Protein AF-A0A9D2SFQ9-F1 (afdb_monomer)

pLDDT: mean 89.65, std 10.25, range [41.84, 98.69]

Foldseek 3Di:
DPPVQQFKDKDFCPPQPVDDCPDVVSVVSVVVVVQCADPQHDWDDRPPDTFGWHWDAAEPVCVVRRMTMIGGPVCRVVVVCLLCLVFDDDDDDVVLVRHLSNLVVFDFDFFPPLPCLPPQAEFEAAFDKDKDKDWDWDWDFPDDPPVDTDTDIDTDIDIDIDGPQQQEKEFEPVSQVSVCVRVPADFQKFFKDFSQFTHMYGYDNVVCVCVVVVHQWDAGPVRDTGGSVNYGIYHYPNRRRCPVSCVVRVHDPNSSSVSCVVSVTGMGTNDTDDNDDDPDDDDDCVVVVVDPDDPVQAPNPPDDLADPDALVPDPDHHDCNVVNRVVVVCVVVVVDDDDPDRPPD

Sequence (345 aa):
MKDLSAVLCYVDFSGIFDRNPASPRVARLQALAEVLFRPEGVTLDLGDGPRQYVAFERSNSMSRMGRLSFLRADLWETVRRRIMLDLELGQCQLSKLYAYNGLMLSTGARVEGIEIDRPHRVIVVDNHALQRSARVITVEDVGGTDSVRRYQRVERVEDFSVTEFDGEGLVSKEYAARLNKTLGGRHTSFQIRLPFVKGMLHQVDFHDFFRSAGTTHLTDLWGVKHPVAKVDVILTKSMFKGHGWLAENGKSWEDYWAAFRKYRHALYVTNVSKERPQGFTQLNYQFLTTLSMTGEEFRPRDLPDGWEHSPKEDARQWLTKATETEYYKLRADGDIAPQKKQLVF

Structure (mmCIF, N/CA/C/O backbone):
data_AF-A0A9D2SFQ9-F1
#
_entry.id   AF-A0A9D2SFQ9-F1
#
loop_
_atom_site.group_PDB
_atom_site.id
_atom_site.type_symbol
_atom_site.label_atom_id
_atom_site.label_alt_id
_atom_site.label_comp_id
_atom_site.label_asym_id
_atom_site.label_entity_id
_atom_site.label_seq_id
_atom_site.pdbx_PDB_ins_code
_atom_site.Cartn_x
_atom_site.Cartn_y
_atom_site.Cartn_z
_atom_site.occupancy
_atom_site.B_iso_or_equiv
_atom_site.auth_seq_id
_atom_site.auth_comp_id
_atom_site.auth_asym_id
_atom_site.auth_atom_id
_atom_site.pdbx_PDB_model_num
ATOM 1 N N . MET A 1 1 ? -20.703 -0.122 -25.070 1.00 47.12 1 MET A N 1
ATOM 2 C CA . MET A 1 1 ? -19.546 0.016 -24.158 1.00 47.12 1 MET A CA 1
ATOM 3 C C . MET A 1 1 ? -18.340 0.200 -25.072 1.00 47.12 1 MET A C 1
ATOM 5 O O . MET A 1 1 ? -18.135 -0.684 -25.889 1.00 47.12 1 MET A O 1
ATOM 9 N N . LYS A 1 2 ? -17.670 1.366 -25.090 1.00 56.47 2 LYS A N 1
ATOM 10 C CA . LYS A 1 2 ? -16.449 1.532 -25.911 1.00 56.47 2 LYS A CA 1
ATOM 11 C C . LYS A 1 2 ? -15.441 0.474 -25.461 1.00 56.47 2 LYS A C 1
ATOM 1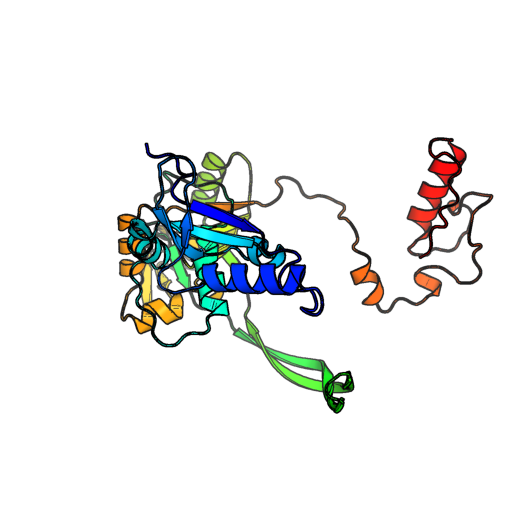3 O O . LYS A 1 2 ? -15.337 0.256 -24.253 1.00 56.47 2 LYS A O 1
ATOM 18 N N . ASP A 1 3 ? -14.761 -0.178 -26.398 1.00 75.56 3 ASP A N 1
ATOM 19 C CA . ASP A 1 3 ? -13.718 -1.136 -26.044 1.00 75.56 3 ASP A CA 1
ATOM 20 C C . ASP A 1 3 ? -12.639 -0.407 -25.227 1.00 75.56 3 ASP A C 1
ATOM 22 O O . ASP A 1 3 ? -12.152 0.656 -25.620 1.00 75.56 3 ASP A O 1
ATOM 26 N N . LEU A 1 4 ? -12.324 -0.941 -24.044 1.00 79.88 4 LEU A N 1
ATOM 27 C CA . LEU A 1 4 ? -11.319 -0.375 -23.145 1.00 79.88 4 LEU A CA 1
ATOM 28 C C . LEU A 1 4 ? -9.942 -0.339 -23.833 1.00 79.88 4 LEU A C 1
ATOM 30 O O . LEU A 1 4 ? -9.129 0.538 -23.538 1.00 79.88 4 LEU A O 1
ATOM 34 N N . SER A 1 5 ? -9.717 -1.257 -24.781 1.00 81.25 5 SER A N 1
ATOM 35 C CA . SER A 1 5 ? -8.507 -1.333 -25.604 1.00 81.25 5 SER A CA 1
ATOM 36 C C . SER A 1 5 ? -8.279 -0.074 -26.459 1.00 81.25 5 SER A C 1
ATOM 38 O O . SER A 1 5 ? -7.137 0.322 -26.673 1.00 81.25 5 SER A O 1
ATOM 40 N N . ALA A 1 6 ? -9.352 0.621 -26.858 1.00 86.69 6 ALA A N 1
ATOM 41 C CA . ALA A 1 6 ? -9.310 1.874 -27.621 1.00 86.69 6 ALA A CA 1
ATOM 42 C C . ALA A 1 6 ? -9.222 3.131 -26.726 1.00 86.69 6 ALA A C 1
ATOM 44 O O . ALA A 1 6 ? -9.392 4.265 -27.185 1.00 86.69 6 ALA A O 1
ATOM 45 N N . VAL A 1 7 ? -9.040 2.945 -25.415 1.00 90.56 7 VAL A N 1
ATOM 46 C CA . VAL A 1 7 ? -8.936 4.021 -24.418 1.00 90.56 7 VAL A CA 1
ATOM 47 C C . VAL A 1 7 ? -7.587 3.995 -23.714 1.00 90.56 7 VAL A C 1
ATOM 49 O O . VAL A 1 7 ? -6.993 5.053 -23.507 1.00 90.56 7 VAL A O 1
ATOM 52 N N . LEU A 1 8 ? -7.125 2.805 -23.332 1.00 90.94 8 LEU A N 1
ATOM 53 C CA . LEU A 1 8 ? -5.911 2.592 -22.558 1.00 90.94 8 LEU A CA 1
ATOM 54 C C . LEU A 1 8 ? -5.035 1.565 -23.269 1.00 90.94 8 LEU A C 1
ATOM 56 O O . LEU A 1 8 ? -5.451 0.423 -23.456 1.00 90.94 8 LEU A O 1
ATOM 60 N N . CYS A 1 9 ? -3.802 1.942 -23.593 1.00 91.00 9 CYS A N 1
ATOM 61 C CA . CYS A 1 9 ? -2.813 1.019 -24.136 1.00 91.00 9 CYS A CA 1
ATOM 62 C C . CYS A 1 9 ? -1.551 0.981 -23.275 1.00 91.00 9 CYS A C 1
ATOM 64 O O . CYS A 1 9 ? -1.219 1.934 -22.569 1.00 91.00 9 CYS A O 1
ATOM 66 N N . TYR A 1 10 ? -0.834 -0.137 -23.340 1.00 91.81 10 TYR A N 1
ATOM 67 C CA . TYR A 1 10 ? 0.433 -0.331 -22.647 1.00 91.81 10 TYR A CA 1
ATOM 68 C C . TYR A 1 10 ? 1.554 -0.421 -23.672 1.00 91.81 10 TYR A C 1
ATOM 70 O O . TYR A 1 10 ? 1.495 -1.247 -24.579 1.00 91.81 10 TYR A O 1
ATOM 78 N N . VAL A 1 11 ? 2.574 0.415 -23.509 1.00 91.44 11 VAL A N 1
ATOM 79 C CA . VAL A 1 11 ? 3.743 0.447 -24.389 1.00 91.44 11 VAL A CA 1
ATOM 80 C C . VAL A 1 11 ? 4.940 -0.121 -23.635 1.00 91.44 11 VAL A C 1
ATOM 82 O O . VAL A 1 11 ? 5.162 0.196 -22.462 1.00 91.44 11 VAL A O 1
ATOM 85 N N . ASP A 1 12 ? 5.681 -0.999 -24.305 1.00 91.81 12 ASP A N 1
ATOM 86 C CA . ASP A 1 12 ? 6.874 -1.659 -23.785 1.00 91.81 12 ASP A CA 1
ATOM 87 C C . ASP A 1 12 ? 8.128 -0.933 -24.284 1.00 91.81 12 ASP A C 1
ATOM 89 O O . ASP A 1 12 ? 8.385 -0.877 -25.486 1.00 91.81 12 ASP A O 1
ATOM 93 N N . PHE A 1 13 ? 8.882 -0.350 -23.354 1.00 89.75 13 PHE A N 1
ATOM 94 C CA . PHE A 1 13 ? 10.143 0.346 -23.609 1.00 89.75 13 PHE A CA 1
ATOM 95 C C . PHE A 1 13 ? 11.362 -0.475 -23.171 1.00 89.75 13 PHE A C 1
ATOM 97 O O . PHE A 1 13 ? 12.474 0.061 -23.103 1.00 89.75 13 PHE A O 1
ATOM 104 N N . SER A 1 14 ? 11.189 -1.761 -22.847 1.00 86.12 14 SER A N 1
ATOM 105 C CA . SER A 1 14 ? 12.321 -2.640 -22.552 1.00 86.12 14 SER A CA 1
ATOM 106 C C . SER A 1 14 ? 13.300 -2.658 -23.731 1.00 86.12 14 SER A C 1
ATOM 108 O O . SER A 1 14 ? 12.908 -2.734 -24.897 1.00 86.12 14 SER A O 1
ATOM 110 N N . GLY A 1 15 ? 14.598 -2.527 -23.452 1.00 82.38 15 GLY A N 1
ATOM 111 C CA . GLY A 1 15 ? 15.607 -2.501 -24.510 1.00 82.38 15 GLY A CA 1
ATOM 112 C C . GLY A 1 15 ? 15.780 -1.156 -25.239 1.00 82.38 15 GLY A C 1
ATOM 113 O O . GLY A 1 15 ? 16.585 -1.102 -26.173 1.00 82.38 15 GLY A O 1
ATOM 114 N N . ILE A 1 16 ? 15.017 -0.103 -24.896 1.00 84.06 16 ILE A N 1
ATOM 115 C CA . ILE A 1 16 ? 15.095 1.207 -25.575 1.00 84.06 16 ILE A CA 1
ATOM 116 C C . ILE A 1 16 ? 16.097 2.145 -24.890 1.00 84.06 16 ILE A C 1
ATOM 118 O O . ILE A 1 16 ? 16.965 2.713 -25.555 1.00 84.06 16 ILE A O 1
ATOM 122 N N . PHE A 1 17 ? 15.989 2.318 -23.571 1.00 78.31 17 PHE A N 1
ATOM 123 C CA . PHE A 1 17 ? 16.780 3.304 -22.814 1.00 78.31 17 PHE A CA 1
ATOM 124 C C . PHE A 1 17 ? 18.034 2.723 -22.139 1.00 78.31 17 PHE A C 1
ATOM 126 O O . PHE A 1 17 ? 18.852 3.463 -21.609 1.00 78.31 17 PHE A O 1
ATOM 133 N N . ASP A 1 18 ? 18.194 1.403 -22.160 1.00 75.31 18 ASP A N 1
ATOM 134 C CA . ASP A 1 18 ? 19.309 0.639 -21.585 1.00 75.31 18 ASP A CA 1
ATOM 135 C C . ASP A 1 18 ? 20.458 0.394 -22.585 1.00 75.31 18 ASP A C 1
ATOM 137 O O . ASP A 1 18 ? 21.467 -0.221 -22.239 1.00 75.31 18 ASP A O 1
ATOM 141 N N . ARG A 1 19 ? 20.329 0.870 -23.832 1.00 77.06 19 ARG A N 1
ATOM 142 C CA . ARG A 1 19 ? 21.307 0.658 -24.909 1.00 77.06 19 ARG A CA 1
ATOM 143 C C . ARG A 1 19 ? 22.004 1.948 -25.314 1.00 77.06 19 ARG A C 1
ATOM 145 O O . ARG A 1 19 ? 21.387 3.006 -25.417 1.00 77.06 19 ARG A O 1
ATOM 152 N N . ASN A 1 20 ? 23.297 1.831 -25.616 1.00 74.19 20 ASN A N 1
ATOM 153 C CA . ASN A 1 20 ? 24.096 2.944 -26.116 1.00 74.19 20 ASN A CA 1
ATOM 154 C C . ASN A 1 20 ? 23.558 3.416 -27.493 1.00 74.19 20 ASN A C 1
ATOM 156 O O . ASN A 1 20 ? 23.412 2.581 -28.397 1.00 74.19 20 ASN A O 1
ATOM 160 N N . PRO A 1 21 ? 23.297 4.726 -27.684 1.00 72.25 21 PRO A N 1
ATOM 161 C CA . PRO A 1 21 ? 22.813 5.293 -28.947 1.00 72.25 21 PRO A CA 1
ATOM 162 C C . PRO A 1 21 ? 23.805 5.212 -30.118 1.00 72.25 21 PRO A C 1
ATOM 164 O O . PRO A 1 21 ? 23.466 5.635 -31.219 1.00 72.25 21 PRO A O 1
ATOM 167 N N . ALA A 1 22 ? 25.002 4.645 -29.936 1.00 77.56 22 ALA A N 1
ATOM 168 C CA . ALA A 1 22 ? 25.986 4.451 -31.005 1.00 77.56 22 ALA A CA 1
ATOM 169 C C . ALA A 1 22 ? 25.434 3.696 -32.234 1.00 77.56 22 ALA A C 1
ATOM 171 O O . ALA A 1 22 ? 25.935 3.861 -33.344 1.00 77.56 22 ALA A O 1
ATOM 172 N N . SER A 1 23 ? 24.388 2.878 -32.063 1.00 83.25 23 SER A N 1
ATOM 173 C CA . SER A 1 23 ? 23.660 2.281 -33.184 1.00 83.25 23 SER A CA 1
ATOM 174 C C . SER A 1 23 ? 22.598 3.250 -33.733 1.00 83.25 23 SER A C 1
ATOM 176 O O . SER A 1 23 ? 21.685 3.615 -32.987 1.00 83.25 23 SER A O 1
ATOM 178 N N . PRO A 1 24 ? 22.588 3.565 -35.046 1.00 85.94 24 PRO A N 1
ATOM 179 C CA . PRO A 1 24 ? 21.565 4.423 -35.662 1.00 85.94 24 PRO A CA 1
ATOM 180 C C . PRO A 1 24 ? 20.127 3.940 -35.429 1.00 85.94 24 PRO A C 1
ATOM 182 O O . PRO A 1 24 ? 19.195 4.736 -35.310 1.00 85.94 24 PRO A O 1
ATOM 185 N N . ARG A 1 25 ? 19.935 2.618 -35.320 1.00 86.00 25 ARG A N 1
ATOM 186 C CA . ARG A 1 25 ? 18.639 2.015 -34.988 1.00 86.00 25 ARG A CA 1
ATOM 187 C C . ARG A 1 25 ? 18.205 2.360 -33.563 1.00 86.00 25 ARG A C 1
ATOM 189 O O . ARG A 1 25 ? 17.036 2.670 -33.358 1.00 86.00 25 ARG A O 1
ATOM 196 N N . VAL A 1 26 ? 19.121 2.289 -32.597 1.00 84.69 26 VAL A N 1
ATOM 197 C CA . VAL A 1 26 ? 18.843 2.604 -31.185 1.00 84.69 26 VAL A CA 1
ATOM 198 C C . VAL A 1 26 ? 18.550 4.094 -31.030 1.00 84.69 26 VAL A C 1
ATOM 200 O O . VAL A 1 26 ? 17.526 4.436 -30.448 1.00 84.69 26 VAL A O 1
ATOM 203 N N . ALA A 1 27 ? 19.358 4.964 -31.644 1.00 85.81 27 ALA A N 1
ATOM 204 C CA . ALA A 1 27 ? 19.121 6.409 -31.642 1.00 85.81 27 ALA A CA 1
ATOM 205 C C . ALA A 1 27 ? 17.738 6.774 -32.215 1.00 85.81 27 ALA A C 1
ATOM 207 O O . ALA A 1 27 ? 16.999 7.557 -31.622 1.00 85.81 27 ALA A O 1
ATOM 208 N N . ARG A 1 28 ? 17.331 6.146 -33.331 1.00 87.62 28 ARG A N 1
ATOM 209 C CA . ARG A 1 28 ? 15.991 6.347 -33.907 1.00 87.62 28 ARG A CA 1
ATOM 210 C C . ARG A 1 28 ? 14.872 5.903 -32.960 1.00 87.62 28 ARG A C 1
ATOM 212 O O . ARG A 1 28 ? 13.857 6.586 -32.870 1.00 87.62 28 ARG A O 1
ATOM 219 N N . LEU A 1 29 ? 15.027 4.763 -32.285 1.00 86.00 29 LEU A N 1
ATOM 220 C CA . LEU A 1 29 ? 14.029 4.268 -31.330 1.00 86.00 29 LEU A CA 1
ATOM 221 C C . LEU A 1 29 ? 13.913 5.176 -30.101 1.00 86.00 29 LEU A C 1
ATOM 223 O O . LEU A 1 29 ? 12.800 5.423 -29.650 1.00 86.00 29 LEU A O 1
ATOM 227 N N . GLN A 1 30 ? 15.029 5.708 -29.603 1.00 87.94 30 GLN A N 1
ATOM 228 C CA . GLN A 1 30 ? 15.035 6.668 -28.497 1.00 87.94 30 GLN A CA 1
ATOM 229 C C . GLN A 1 30 ? 14.355 7.983 -28.891 1.00 87.94 30 GLN A C 1
ATOM 231 O O . GLN A 1 30 ? 13.465 8.430 -28.177 1.00 87.94 30 GLN A O 1
ATOM 236 N N . ALA A 1 31 ? 14.661 8.529 -30.071 1.00 87.69 31 ALA A N 1
ATOM 237 C CA . ALA A 1 31 ? 13.989 9.727 -30.581 1.00 87.69 31 ALA A CA 1
ATOM 238 C C . ALA A 1 31 ? 12.471 9.520 -30.755 1.00 87.69 31 ALA A C 1
ATOM 240 O O . ALA A 1 31 ? 11.676 10.393 -30.416 1.00 87.69 31 ALA A O 1
ATOM 241 N N . LEU A 1 32 ? 12.043 8.350 -31.248 1.00 86.31 32 LEU A N 1
ATOM 242 C CA . LEU A 1 32 ? 10.618 8.002 -31.316 1.00 86.31 32 LEU A CA 1
ATOM 243 C C . LEU A 1 32 ? 9.992 7.884 -29.924 1.00 86.31 32 LEU A C 1
ATOM 245 O O . LEU A 1 32 ? 8.870 8.339 -29.724 1.00 86.31 32 LEU A O 1
ATOM 249 N N . ALA A 1 33 ? 10.708 7.297 -28.964 1.00 87.12 33 ALA A N 1
ATOM 250 C CA . ALA A 1 33 ? 10.233 7.187 -27.594 1.00 87.12 33 ALA A CA 1
ATOM 251 C C . ALA A 1 33 ? 10.067 8.568 -26.946 1.00 87.12 33 ALA A C 1
ATOM 253 O O . ALA A 1 33 ? 9.040 8.805 -26.326 1.00 87.12 33 ALA A O 1
ATOM 254 N N . GLU A 1 34 ? 11.002 9.499 -27.148 1.00 86.00 34 GLU A N 1
ATOM 255 C CA . GLU A 1 34 ? 10.900 10.884 -26.663 1.00 86.00 34 GLU A CA 1
ATOM 256 C C . GLU A 1 34 ? 9.655 11.607 -27.192 1.00 86.00 34 GLU A C 1
ATOM 258 O O . GLU A 1 34 ? 9.000 12.334 -26.445 1.00 86.00 34 GLU A O 1
ATOM 263 N N . VAL A 1 35 ? 9.273 11.371 -28.453 1.00 86.69 35 VAL A N 1
ATOM 264 C CA . VAL A 1 35 ? 8.037 11.929 -29.031 1.00 86.69 35 VAL A CA 1
ATOM 265 C C . VAL A 1 35 ? 6.799 11.478 -28.252 1.00 86.69 35 VAL A C 1
ATOM 267 O O . VAL A 1 35 ? 5.876 12.272 -28.083 1.00 86.69 35 VAL A O 1
ATOM 270 N N . LEU A 1 36 ? 6.787 10.251 -27.721 1.00 88.25 36 LEU A N 1
ATOM 271 C CA . LEU A 1 36 ? 5.663 9.732 -26.933 1.00 88.25 36 LEU A CA 1
ATOM 272 C C . LEU A 1 36 ? 5.480 10.470 -25.594 1.00 88.25 36 LEU A C 1
ATOM 274 O O . LEU A 1 36 ? 4.399 10.415 -25.018 1.00 88.25 36 LEU A O 1
ATOM 278 N N . PHE A 1 37 ? 6.500 11.169 -25.093 1.00 88.62 37 PHE A N 1
ATOM 279 C CA . PHE A 1 37 ? 6.451 11.877 -23.807 1.00 88.62 37 PHE A CA 1
ATOM 280 C C . PHE A 1 37 ? 6.153 13.375 -23.929 1.00 88.62 37 PHE A C 1
ATOM 282 O O . PHE A 1 37 ? 6.211 14.095 -22.931 1.00 88.62 37 PHE A O 1
ATOM 289 N N . ARG A 1 38 ? 5.833 13.861 -25.131 1.00 88.44 38 ARG A N 1
ATOM 290 C CA . ARG A 1 38 ? 5.476 15.266 -25.337 1.00 88.44 38 ARG A CA 1
ATOM 291 C C . ARG A 1 38 ? 4.143 15.614 -24.656 1.00 88.44 38 ARG A C 1
ATOM 293 O O . ARG A 1 38 ? 3.259 14.756 -24.606 1.00 88.44 38 ARG A O 1
ATOM 300 N N . PRO A 1 39 ? 3.963 16.856 -24.164 1.00 85.19 39 PRO A N 1
ATOM 301 C CA . PRO A 1 39 ? 2.727 17.277 -23.496 1.00 85.19 39 PRO A CA 1
ATOM 302 C C . PRO A 1 39 ? 1.470 17.115 -24.357 1.00 85.19 39 PRO A C 1
ATOM 304 O O . PRO A 1 39 ? 0.401 16.806 -23.837 1.00 85.19 39 PRO A O 1
ATOM 307 N N . GLU A 1 40 ? 1.598 17.291 -25.672 1.00 86.88 40 GLU A N 1
ATOM 308 C CA . GLU A 1 40 ? 0.497 17.162 -26.632 1.00 86.88 40 GLU A CA 1
ATOM 309 C C . GLU A 1 40 ? 0.089 15.696 -26.868 1.00 86.88 40 GLU A C 1
ATOM 311 O O . GLU A 1 40 ? -0.968 15.426 -27.442 1.00 86.88 40 GLU A O 1
ATOM 316 N N . GLY A 1 41 ? 0.913 14.749 -26.409 1.00 89.81 41 GLY A N 1
ATOM 317 C CA . GLY A 1 41 ? 0.741 13.323 -26.633 1.00 89.81 41 GLY A CA 1
ATOM 318 C C . GLY A 1 41 ? 1.134 12.873 -28.041 1.00 89.81 41 GLY A C 1
ATOM 319 O O . GLY A 1 41 ? 1.880 13.533 -28.764 1.00 89.81 41 GLY A O 1
ATOM 320 N N . VAL A 1 42 ? 0.634 11.700 -28.417 1.00 92.12 42 VAL A N 1
ATOM 321 C CA . VAL A 1 42 ? 0.864 11.053 -29.708 1.00 92.12 42 VAL A CA 1
ATOM 322 C C . VAL A 1 42 ? -0.451 10.608 -30.333 1.00 92.12 42 VAL A C 1
ATOM 324 O O . VAL A 1 42 ? -1.337 10.074 -29.664 1.00 92.12 42 VAL A O 1
ATOM 327 N N . THR A 1 43 ? -0.564 10.791 -31.647 1.00 93.38 43 THR A N 1
ATOM 328 C CA . THR A 1 43 ? -1.700 10.279 -32.410 1.00 93.38 43 THR A CA 1
ATOM 329 C C . THR A 1 43 ? -1.489 8.806 -32.725 1.00 93.38 43 THR A C 1
ATOM 331 O O . THR A 1 43 ? -0.542 8.454 -33.425 1.00 93.38 43 THR A O 1
ATOM 334 N N . LEU A 1 44 ? -2.380 7.952 -32.226 1.00 90.44 44 LEU A N 1
ATOM 335 C CA . LEU A 1 44 ? -2.396 6.517 -32.500 1.00 90.44 44 LEU A CA 1
ATOM 336 C C . LEU A 1 44 ? -3.773 6.118 -33.030 1.00 90.44 44 LEU A C 1
ATOM 338 O O . LEU A 1 44 ? -4.792 6.653 -32.590 1.00 90.44 44 LEU A O 1
ATOM 342 N N . ASP A 1 45 ? -3.803 5.151 -33.940 1.00 90.50 45 ASP A N 1
ATOM 343 C CA . ASP A 1 45 ? -5.027 4.469 -34.354 1.00 90.50 45 ASP A CA 1
ATOM 344 C C . ASP A 1 45 ? -4.984 3.035 -33.819 1.00 90.50 45 ASP A C 1
ATOM 346 O O . ASP A 1 45 ? -4.130 2.240 -34.214 1.00 90.50 45 ASP A O 1
ATOM 350 N N . LEU A 1 46 ? -5.868 2.737 -32.864 1.00 86.94 46 LEU A N 1
ATOM 351 C CA . LEU A 1 46 ? -5.989 1.422 -32.225 1.00 86.94 46 LEU A CA 1
ATOM 352 C C . LEU A 1 46 ? -7.236 0.657 -32.710 1.00 86.94 46 LEU A C 1
ATOM 354 O O . LEU A 1 46 ? -7.700 -0.248 -32.024 1.00 86.94 46 LEU A O 1
ATOM 358 N N . GLY A 1 47 ? -7.793 1.026 -33.871 1.00 81.62 47 GLY A N 1
ATOM 359 C CA . GLY A 1 47 ? -8.953 0.363 -34.480 1.00 81.62 47 GLY A CA 1
ATOM 360 C C . GLY A 1 47 ? -10.278 1.130 -34.380 1.00 81.62 47 GLY A C 1
ATOM 361 O O . GLY A 1 47 ? -11.295 0.627 -34.847 1.00 81.62 47 GLY A O 1
ATOM 362 N N . ASP A 1 48 ? -10.275 2.343 -33.813 1.00 83.31 48 ASP A N 1
ATOM 363 C CA . ASP A 1 48 ? -11.427 3.274 -33.759 1.00 83.31 48 ASP A CA 1
ATOM 364 C C . ASP A 1 48 ? -11.050 4.661 -34.324 1.00 83.31 48 ASP A C 1
ATOM 366 O O . ASP A 1 48 ? -11.490 5.716 -33.847 1.00 83.31 48 ASP A O 1
ATOM 370 N N . GLY A 1 49 ? -10.163 4.656 -35.322 1.00 89.06 49 GLY A N 1
ATOM 371 C CA . GLY A 1 49 ? -9.622 5.849 -35.953 1.00 89.06 49 GLY A CA 1
ATOM 372 C C . GLY A 1 49 ? -8.510 6.526 -35.139 1.00 89.06 49 GLY A C 1
ATOM 373 O O . GLY A 1 49 ? -8.239 6.170 -33.985 1.00 89.06 49 GLY A O 1
ATOM 374 N N . PRO A 1 50 ? -7.859 7.544 -35.725 1.00 93.62 50 PRO A N 1
ATOM 375 C CA . PRO A 1 50 ? -6.772 8.266 -35.080 1.00 93.62 50 PRO A CA 1
ATOM 376 C C . PRO A 1 50 ? -7.272 9.066 -33.871 1.00 93.62 50 PRO A C 1
ATOM 378 O O . PRO A 1 50 ? -8.193 9.883 -33.966 1.00 93.62 50 PRO A O 1
ATOM 381 N N . ARG A 1 51 ? -6.635 8.860 -32.716 1.00 93.94 51 ARG A N 1
ATOM 382 C CA . ARG A 1 51 ? -6.908 9.566 -31.455 1.00 93.94 51 ARG A CA 1
ATOM 383 C C . ARG A 1 51 ? -5.606 10.025 -30.808 1.00 93.94 51 ARG A C 1
ATOM 385 O O . ARG A 1 51 ? -4.564 9.416 -31.020 1.00 93.94 51 ARG A O 1
ATOM 392 N N . GLN A 1 52 ? -5.677 11.071 -29.984 1.00 94.69 52 GLN A N 1
ATOM 393 C CA . GLN A 1 52 ? -4.543 11.510 -29.166 1.00 94.69 52 GLN A CA 1
ATOM 394 C C . GLN A 1 52 ? -4.444 10.692 -27.879 1.00 94.69 52 GLN A C 1
ATOM 396 O O . GLN A 1 52 ? -5.441 10.532 -27.168 1.00 94.69 52 GLN A O 1
ATOM 401 N N . TYR A 1 53 ? -3.239 10.229 -27.563 1.00 94.69 53 TYR A N 1
ATOM 402 C CA . TYR A 1 53 ? -2.902 9.499 -26.345 1.00 94.69 53 TYR A CA 1
ATOM 403 C C . TYR A 1 53 ? -1.750 10.182 -25.623 1.00 94.69 53 TYR A C 1
ATOM 405 O O . TYR A 1 53 ? -0.779 10.596 -26.246 1.00 94.69 53 TYR A O 1
ATOM 413 N N . VAL A 1 54 ? -1.837 10.262 -24.301 1.00 94.75 54 VAL A N 1
ATOM 414 C CA . VAL A 1 54 ? -0.826 10.904 -23.455 1.00 94.75 54 VAL A CA 1
ATOM 415 C C . VAL A 1 54 ? -0.278 9.875 -22.477 1.00 94.75 54 VAL A C 1
ATOM 417 O O . VAL A 1 54 ? -1.015 8.996 -22.016 1.00 94.75 54 VAL A O 1
ATOM 420 N N . ALA A 1 55 ? 1.013 9.986 -22.160 1.00 93.44 55 ALA A N 1
ATOM 421 C CA . ALA A 1 55 ? 1.638 9.204 -21.103 1.00 93.44 55 ALA A CA 1
ATOM 422 C C . ALA A 1 55 ? 0.823 9.317 -19.801 1.00 93.44 55 ALA A C 1
ATOM 424 O O . ALA A 1 55 ? 0.406 10.403 -19.385 1.00 93.44 55 ALA A O 1
ATOM 425 N N . PHE A 1 56 ? 0.568 8.175 -19.173 1.00 92.81 56 PHE A N 1
ATOM 426 C CA . PHE A 1 56 ? -0.277 8.072 -17.991 1.00 92.81 56 PHE A CA 1
ATOM 427 C C . PHE A 1 56 ? 0.418 7.260 -16.888 1.00 92.81 56 PHE A C 1
ATOM 429 O O . PHE A 1 56 ? 1.639 7.121 -16.859 1.00 92.81 56 PHE A O 1
ATOM 436 N N . GLU A 1 57 ? -0.355 6.758 -15.930 1.00 92.12 57 GLU A N 1
ATOM 437 C CA . GLU A 1 57 ? 0.141 6.094 -14.729 1.00 92.12 57 GLU A CA 1
ATOM 438 C C . GLU A 1 57 ? 0.820 4.743 -15.001 1.00 92.12 57 GLU A C 1
ATOM 440 O O . GLU A 1 57 ? 0.686 4.119 -16.059 1.00 92.12 57 GLU A O 1
ATOM 445 N N . ARG A 1 58 ? 1.554 4.241 -14.008 1.00 90.00 58 ARG A N 1
ATOM 446 C CA . ARG A 1 58 ? 2.197 2.921 -14.062 1.00 90.00 58 ARG A CA 1
ATOM 447 C C . ARG A 1 58 ? 2.197 2.250 -12.704 1.00 90.00 58 ARG A C 1
ATOM 449 O O . ARG A 1 58 ? 2.314 2.903 -11.672 1.00 90.00 58 ARG A O 1
ATOM 456 N N . SER A 1 59 ? 2.108 0.925 -12.699 1.00 88.56 59 SER A N 1
ATOM 457 C CA . SER A 1 59 ? 2.352 0.151 -11.483 1.00 88.56 59 SER A CA 1
ATOM 458 C C . SER A 1 59 ? 3.855 -0.039 -11.261 1.00 88.56 59 SER A C 1
ATOM 460 O O . SER A 1 59 ? 4.654 0.023 -12.198 1.00 88.56 59 SER A O 1
ATOM 462 N N . ASN A 1 60 ? 4.257 -0.374 -10.032 1.00 84.25 60 ASN A N 1
ATOM 463 C CA . ASN A 1 60 ? 5.654 -0.728 -9.749 1.00 84.25 60 ASN A CA 1
ATOM 464 C C . ASN A 1 60 ? 6.155 -1.903 -10.607 1.00 84.25 60 ASN A C 1
ATOM 466 O O . ASN A 1 60 ? 7.331 -1.943 -10.960 1.00 84.25 60 ASN A O 1
ATOM 470 N N . SER A 1 61 ? 5.283 -2.860 -10.947 1.00 86.62 61 SER A N 1
ATOM 471 C CA . SER A 1 61 ? 5.665 -3.974 -11.822 1.00 86.62 61 SER A CA 1
ATOM 472 C C . SER A 1 61 ? 5.921 -3.503 -13.246 1.00 86.62 61 SER A C 1
ATOM 474 O O . SER A 1 61 ? 6.876 -3.954 -13.867 1.00 86.62 61 SER A O 1
ATOM 476 N N . MET A 1 62 ? 5.099 -2.580 -13.751 1.00 89.50 62 MET A N 1
ATOM 477 C CA . MET A 1 62 ? 5.299 -2.008 -15.079 1.00 89.50 62 MET A CA 1
ATOM 478 C C . MET A 1 62 ? 6.628 -1.259 -15.152 1.00 89.50 62 MET A C 1
ATOM 480 O O . MET A 1 62 ? 7.403 -1.517 -16.066 1.00 89.50 62 MET A O 1
ATOM 484 N N . SER A 1 63 ? 6.947 -0.444 -14.141 1.00 87.12 63 SER A N 1
ATOM 485 C CA . SER A 1 63 ? 8.232 0.264 -14.063 1.00 87.12 63 SER A CA 1
ATOM 486 C C . SER A 1 63 ? 9.432 -0.685 -14.145 1.00 87.12 63 SER A C 1
ATOM 488 O O . SER A 1 63 ? 10.364 -0.417 -14.895 1.00 87.12 63 SER A O 1
ATOM 490 N N . ARG A 1 64 ? 9.403 -1.822 -13.429 1.00 85.81 64 ARG A N 1
ATOM 491 C CA . ARG A 1 64 ? 10.483 -2.830 -13.477 1.00 85.81 64 ARG A CA 1
ATOM 492 C C . ARG A 1 64 ? 10.630 -3.508 -14.838 1.00 85.81 64 ARG A C 1
ATOM 494 O O . ARG A 1 64 ? 11.718 -3.958 -15.167 1.00 85.81 64 ARG A O 1
ATOM 501 N N . MET A 1 65 ? 9.545 -3.600 -15.601 1.00 88.38 65 MET A N 1
ATOM 502 C CA . MET A 1 65 ? 9.536 -4.192 -16.942 1.00 88.38 65 MET A CA 1
ATOM 503 C C . MET A 1 65 ? 9.741 -3.149 -18.050 1.00 88.38 65 MET A C 1
ATOM 505 O O . MET A 1 65 ? 9.602 -3.487 -19.217 1.00 88.38 65 MET A O 1
ATOM 509 N N . GLY A 1 66 ? 10.008 -1.881 -17.714 1.00 88.81 66 GLY A N 1
ATOM 510 C CA . GLY A 1 66 ? 10.109 -0.811 -18.709 1.00 88.81 66 GLY A CA 1
ATOM 511 C C . GLY A 1 66 ? 8.787 -0.517 -19.427 1.00 88.81 66 GLY A C 1
ATOM 512 O O . GLY A 1 66 ? 8.797 -0.072 -20.566 1.00 88.81 66 GLY A O 1
ATOM 513 N N . ARG A 1 67 ? 7.636 -0.775 -18.797 1.00 91.75 67 ARG A N 1
ATOM 514 C CA . ARG A 1 67 ? 6.304 -0.558 -19.382 1.00 91.75 67 ARG A CA 1
ATOM 515 C C . ARG A 1 67 ? 5.633 0.696 -18.832 1.00 91.75 67 ARG A C 1
ATOM 517 O O . ARG A 1 67 ? 5.769 1.018 -17.650 1.00 91.75 67 ARG A O 1
ATOM 524 N N . LEU A 1 68 ? 4.840 1.357 -19.670 1.00 91.94 68 LEU A N 1
ATOM 525 C CA . LEU A 1 68 ? 4.056 2.542 -19.313 1.00 91.94 68 LEU A CA 1
ATOM 526 C C . LEU A 1 68 ? 2.662 2.476 -19.938 1.00 91.94 68 LEU A C 1
ATOM 528 O O . LEU A 1 68 ? 2.503 1.921 -21.025 1.00 91.94 68 LEU A O 1
ATOM 532 N N . SER A 1 69 ? 1.657 3.024 -19.252 1.00 92.88 69 SER A N 1
ATOM 533 C CA . SER A 1 69 ? 0.323 3.161 -19.833 1.00 92.88 69 SER A CA 1
ATOM 534 C C . SER A 1 69 ? 0.153 4.504 -20.535 1.00 92.88 69 SER A C 1
ATOM 536 O O . SER A 1 69 ? 0.740 5.508 -20.137 1.00 92.88 69 SER A O 1
ATOM 538 N N . PHE A 1 70 ? -0.662 4.505 -21.580 1.00 94.00 70 PHE A N 1
ATOM 539 C CA . PHE A 1 70 ? -1.063 5.678 -22.337 1.00 94.00 70 PHE A CA 1
ATOM 540 C C . PHE A 1 70 ? -2.580 5.726 -22.371 1.00 94.00 70 PHE A C 1
ATOM 542 O O . PHE A 1 70 ? -3.234 4.727 -22.674 1.00 94.00 70 PHE A O 1
ATOM 549 N N . LEU A 1 71 ? -3.128 6.888 -22.041 1.00 94.50 71 LEU A N 1
ATOM 550 C CA . LEU A 1 71 ? -4.562 7.108 -21.936 1.00 94.50 71 LEU A CA 1
ATOM 551 C C . LEU A 1 71 ? -4.995 8.119 -22.991 1.00 94.50 71 LEU A C 1
ATOM 553 O O . LEU A 1 71 ? -4.291 9.098 -23.250 1.00 94.50 71 LEU A O 1
ATOM 557 N N . ARG A 1 72 ? -6.166 7.896 -23.585 1.00 94.44 72 ARG A N 1
ATOM 558 C CA . ARG A 1 72 ? -6.754 8.843 -24.533 1.00 94.44 72 ARG A CA 1
ATOM 559 C C . ARG A 1 72 ? -6.908 10.227 -23.889 1.00 94.44 72 ARG A C 1
ATOM 561 O O . ARG A 1 72 ? -7.423 10.347 -22.775 1.00 94.44 72 ARG A O 1
ATOM 568 N N . ALA A 1 73 ? -6.442 11.261 -24.585 1.00 94.56 73 ALA A N 1
ATOM 569 C CA . ALA A 1 73 ? -6.258 12.603 -24.029 1.00 94.56 73 ALA A CA 1
ATOM 570 C C . ALA A 1 73 ? -7.560 13.223 -23.483 1.00 94.56 73 ALA A C 1
ATOM 572 O O . ALA A 1 73 ? -7.553 13.857 -22.433 1.00 94.56 73 ALA A O 1
ATOM 573 N N . ASP A 1 74 ? -8.695 12.971 -24.144 1.00 93.44 74 ASP A N 1
ATOM 574 C CA . ASP A 1 74 ? -10.035 13.431 -23.740 1.00 93.44 74 ASP A CA 1
ATOM 575 C C . ASP A 1 74 ? -10.500 12.868 -22.385 1.00 93.44 74 ASP A C 1
ATOM 577 O O . ASP A 1 74 ? -11.387 13.434 -21.748 1.00 93.44 74 ASP A O 1
ATOM 581 N N . LEU A 1 75 ? -9.915 11.758 -21.930 1.00 94.19 75 LEU A N 1
ATOM 582 C CA . LEU A 1 75 ? -10.253 11.108 -20.664 1.00 94.19 75 LEU A CA 1
ATOM 583 C C . LEU A 1 75 ? -9.230 11.378 -19.560 1.00 94.19 75 LEU A C 1
ATOM 585 O O . LEU A 1 75 ? -9.511 11.082 -18.396 1.00 94.19 75 LEU A O 1
ATOM 589 N N . TRP A 1 76 ? -8.071 11.945 -19.900 1.00 94.00 76 TRP A N 1
ATOM 590 C CA . TRP A 1 76 ? -6.925 12.057 -19.001 1.00 94.00 76 TRP A CA 1
ATOM 591 C C . TRP A 1 76 ? -7.274 12.767 -17.693 1.00 94.00 76 TRP A C 1
ATOM 593 O O . TRP A 1 76 ? -7.099 12.197 -16.616 1.00 94.00 76 TRP A O 1
ATOM 603 N N . GLU A 1 77 ? -7.872 13.956 -17.776 1.00 93.81 77 GLU A N 1
ATOM 604 C CA . GLU A 1 77 ? -8.197 14.755 -16.589 1.00 93.81 77 GLU A CA 1
ATOM 605 C C . GLU A 1 77 ? -9.287 14.095 -15.732 1.00 93.81 77 GLU A C 1
ATOM 607 O O . GLU A 1 77 ? -9.209 14.079 -14.503 1.00 93.81 77 GLU A O 1
ATOM 612 N N . THR A 1 78 ? -10.273 13.461 -16.373 1.00 95.00 78 THR A N 1
ATOM 613 C CA . THR A 1 78 ? -11.355 12.757 -15.668 1.00 95.00 78 THR A CA 1
ATOM 614 C C . THR A 1 78 ? -10.815 11.563 -14.878 1.00 95.00 78 THR A C 1
ATOM 616 O O . THR A 1 78 ? -11.168 11.368 -13.712 1.00 95.00 78 THR A O 1
ATOM 619 N N . VAL A 1 79 ? -9.939 10.759 -15.489 1.00 94.56 79 VAL A N 1
ATOM 620 C CA . VAL A 1 79 ? -9.336 9.596 -14.822 1.00 94.56 79 VAL A CA 1
ATOM 621 C C . VAL A 1 79 ? -8.330 10.045 -13.762 1.00 94.56 79 VAL A C 1
ATOM 623 O O . VAL A 1 79 ? -8.321 9.479 -12.668 1.00 94.56 79 VAL A O 1
ATOM 626 N N . ARG A 1 80 ? -7.544 11.096 -14.027 1.00 93.88 80 ARG A N 1
ATOM 627 C CA . ARG A 1 80 ? -6.629 11.682 -13.042 1.00 93.88 80 ARG A CA 1
ATOM 628 C C . ARG A 1 80 ? -7.373 12.115 -11.787 1.00 93.88 80 ARG A C 1
ATOM 630 O O . ARG A 1 80 ? -7.010 11.666 -10.706 1.00 93.88 80 ARG A O 1
ATOM 637 N N . ARG A 1 81 ? -8.434 12.921 -11.906 1.00 95.44 81 ARG A N 1
ATOM 638 C CA . ARG A 1 81 ? -9.237 13.374 -10.753 1.00 95.44 81 ARG A CA 1
ATOM 639 C C . ARG A 1 81 ? -9.790 12.217 -9.930 1.00 95.44 81 ARG A C 1
ATOM 641 O O . ARG A 1 81 ? -9.760 12.261 -8.703 1.00 95.44 81 ARG A O 1
ATOM 648 N N . ARG A 1 82 ? -10.220 11.146 -10.602 1.00 95.62 82 ARG A N 1
ATOM 649 C CA . ARG A 1 82 ? -10.686 9.915 -9.955 1.00 95.62 82 ARG A CA 1
ATOM 650 C C . ARG A 1 82 ? -9.598 9.208 -9.145 1.00 95.62 82 ARG A C 1
ATOM 652 O O . ARG A 1 82 ? -9.882 8.753 -8.037 1.00 95.62 82 ARG A O 1
ATOM 659 N N . ILE A 1 83 ? -8.394 9.061 -9.699 1.00 94.31 83 ILE A N 1
ATOM 660 C CA . ILE A 1 83 ? -7.252 8.434 -9.008 1.00 94.31 83 ILE A CA 1
ATOM 661 C C . ILE A 1 83 ? -6.791 9.317 -7.847 1.00 94.31 83 ILE A C 1
ATOM 663 O O . ILE A 1 83 ? -6.566 8.823 -6.746 1.00 94.31 83 ILE A O 1
ATOM 667 N N . MET A 1 84 ? -6.727 10.624 -8.093 1.00 94.50 84 MET A N 1
ATOM 668 C CA . MET A 1 84 ? -6.256 11.640 -7.159 1.00 94.50 84 MET A CA 1
ATOM 669 C C . MET A 1 84 ? -7.270 12.013 -6.077 1.00 94.50 84 MET A C 1
ATOM 671 O O . MET A 1 84 ? -6.926 12.785 -5.194 1.00 94.50 84 MET A O 1
ATOM 675 N N . LEU A 1 85 ? -8.501 11.491 -6.122 1.00 95.94 85 LEU A N 1
ATOM 676 C CA . LEU A 1 85 ? -9.590 11.881 -5.215 1.00 95.94 85 LEU A CA 1
ATOM 677 C C . LEU A 1 85 ? -9.828 13.401 -5.175 1.00 95.94 85 LEU A C 1
ATOM 679 O O . LEU A 1 85 ? -10.080 13.966 -4.114 1.00 95.94 85 LEU A O 1
ATOM 683 N N . ASP A 1 86 ? -9.723 14.063 -6.328 1.00 95.69 86 ASP A N 1
ATOM 684 C CA . ASP A 1 86 ? -9.781 15.529 -6.447 1.00 95.69 86 ASP A CA 1
ATOM 685 C C . ASP A 1 86 ? -8.729 16.287 -5.606 1.00 95.69 86 ASP A C 1
ATOM 687 O O . ASP A 1 86 ? -8.912 17.470 -5.326 1.00 95.69 86 ASP A O 1
ATOM 691 N N . LEU A 1 87 ? -7.635 15.635 -5.193 1.00 94.75 87 LEU A N 1
ATOM 692 C CA . LEU A 1 87 ? -6.502 16.314 -4.563 1.00 94.75 87 LEU A CA 1
ATOM 693 C C . LEU A 1 87 ? -5.700 17.096 -5.603 1.00 94.75 87 LEU A C 1
ATOM 695 O O . LEU A 1 87 ? -5.326 16.571 -6.660 1.00 94.75 87 LEU A O 1
ATOM 699 N N . GLU A 1 88 ? -5.382 18.338 -5.261 1.00 92.88 88 GLU A N 1
ATOM 700 C CA . GLU A 1 88 ? -4.462 19.182 -6.007 1.00 92.88 88 GLU A CA 1
ATOM 701 C C . GLU A 1 88 ? -3.099 19.144 -5.318 1.00 92.88 88 GLU A C 1
ATOM 703 O O . GLU A 1 88 ? -2.981 19.367 -4.115 1.00 92.88 88 GLU A O 1
ATOM 708 N N . LEU A 1 89 ? -2.058 18.793 -6.073 1.00 89.25 89 LEU A N 1
ATOM 709 C CA . LEU A 1 89 ? -0.701 18.695 -5.548 1.00 89.25 89 LEU A CA 1
ATOM 710 C C . LEU A 1 89 ? 0.144 19.828 -6.109 1.00 89.25 89 LEU A C 1
ATOM 712 O O . LEU A 1 89 ? 0.190 20.022 -7.324 1.00 89.25 89 LEU A O 1
ATOM 716 N N . GLY A 1 90 ? 0.840 20.528 -5.215 1.00 85.75 90 GLY A N 1
ATOM 717 C CA . GLY A 1 90 ? 1.923 21.435 -5.572 1.00 85.75 90 GLY A CA 1
ATOM 718 C C . GLY A 1 90 ? 3.222 20.673 -5.850 1.00 85.75 90 GLY A C 1
ATOM 719 O O . GLY A 1 90 ? 3.239 19.611 -6.478 1.00 85.75 90 GLY A O 1
ATOM 720 N N . GLN A 1 91 ? 4.342 21.201 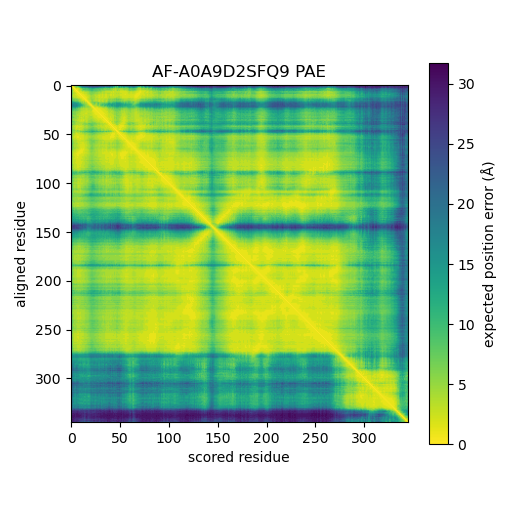-5.356 1.00 86.44 91 GLN A N 1
ATOM 721 C CA . GLN A 1 91 ? 5.629 20.518 -5.466 1.00 86.44 91 GLN A CA 1
ATOM 722 C C . GLN A 1 91 ? 5.634 19.224 -4.643 1.00 86.44 91 GLN A C 1
ATOM 724 O O . GLN A 1 91 ? 5.442 19.238 -3.431 1.00 86.44 91 GLN A O 1
ATOM 729 N N . CYS A 1 92 ? 5.895 18.095 -5.301 1.00 88.00 92 CYS A N 1
ATOM 730 C CA . CYS A 1 92 ? 6.017 16.802 -4.641 1.00 88.00 92 CYS A CA 1
ATOM 731 C C . CYS A 1 92 ? 7.097 15.935 -5.297 1.00 88.00 92 CYS A C 1
ATOM 733 O O . CYS A 1 92 ? 7.521 16.156 -6.433 1.00 88.00 92 CYS A O 1
ATOM 735 N N . GLN A 1 93 ? 7.545 14.908 -4.574 1.00 88.38 93 GLN A N 1
ATOM 736 C CA . GLN A 1 93 ? 8.473 13.928 -5.123 1.00 88.38 93 GLN A CA 1
ATOM 737 C C . GLN A 1 93 ? 7.745 13.039 -6.142 1.00 88.38 93 GLN A C 1
ATOM 739 O O . GLN A 1 93 ? 6.929 12.197 -5.764 1.00 88.38 93 GLN A O 1
ATOM 744 N N . LEU A 1 94 ? 8.084 13.182 -7.427 1.00 87.50 94 LEU A N 1
ATOM 745 C CA . LEU A 1 94 ? 7.431 12.458 -8.528 1.00 87.50 94 LEU A CA 1
ATOM 746 C C . LEU A 1 94 ? 7.408 10.936 -8.326 1.00 87.50 94 LEU A C 1
ATOM 748 O O . LEU A 1 94 ? 6.412 10.285 -8.628 1.00 87.50 94 LEU A O 1
ATOM 752 N N . SER A 1 95 ? 8.476 10.351 -7.772 1.00 86.50 95 SER A N 1
ATOM 753 C CA . SER A 1 95 ? 8.516 8.910 -7.496 1.00 86.50 95 SER A CA 1
ATOM 754 C C . SER A 1 95 ? 7.453 8.469 -6.482 1.00 86.50 95 SER A C 1
ATOM 756 O O . SER A 1 95 ? 6.886 7.389 -6.646 1.00 86.50 95 SER A O 1
ATOM 758 N N . LYS A 1 96 ? 7.134 9.301 -5.479 1.00 88.25 96 LYS A N 1
ATOM 759 C CA . LYS A 1 96 ? 6.048 9.036 -4.521 1.00 88.25 96 LYS A CA 1
ATOM 760 C C . LYS A 1 96 ? 4.684 9.163 -5.189 1.00 88.25 96 LYS A C 1
ATOM 762 O O . LYS A 1 96 ? 3.863 8.266 -5.024 1.00 88.25 96 LYS A O 1
ATOM 767 N N . LEU A 1 97 ? 4.477 10.216 -5.986 1.00 89.94 97 LEU A N 1
ATOM 768 C CA . LEU A 1 97 ? 3.244 10.419 -6.754 1.00 89.94 97 LEU A CA 1
ATOM 769 C C . LEU A 1 97 ? 2.907 9.198 -7.613 1.00 89.94 97 LEU A C 1
ATOM 771 O O . LEU A 1 97 ? 1.863 8.578 -7.419 1.00 89.94 97 LEU A O 1
ATOM 775 N N . TYR A 1 98 ? 3.834 8.786 -8.479 1.00 88.69 98 TYR A N 1
ATOM 776 C CA . TYR A 1 98 ? 3.619 7.631 -9.349 1.00 88.69 98 TYR A CA 1
ATOM 777 C C . TYR A 1 98 ? 3.420 6.329 -8.564 1.00 88.69 98 TYR A C 1
ATOM 779 O O . TYR A 1 98 ? 2.581 5.507 -8.931 1.00 88.69 98 TYR A O 1
ATOM 787 N N . ALA A 1 99 ? 4.153 6.127 -7.464 1.00 87.31 99 ALA A N 1
ATOM 788 C CA . ALA A 1 99 ? 3.987 4.933 -6.639 1.00 87.31 99 ALA A CA 1
ATOM 789 C C . ALA A 1 99 ? 2.594 4.858 -5.990 1.00 87.31 99 ALA A C 1
ATOM 791 O O . ALA A 1 99 ? 2.044 3.763 -5.843 1.00 87.31 99 ALA A O 1
ATOM 792 N N . TYR A 1 100 ? 2.027 5.998 -5.587 1.00 90.62 100 TYR A N 1
ATOM 793 C CA . TYR A 1 100 ? 0.735 6.047 -4.907 1.00 90.62 100 TYR A CA 1
ATOM 794 C C . TYR A 1 100 ? -0.436 6.013 -5.893 1.00 90.62 100 TYR A C 1
ATOM 796 O O . TYR A 1 100 ? -1.391 5.275 -5.657 1.00 90.62 100 TYR A O 1
ATOM 804 N N . ASN A 1 101 ? -0.329 6.681 -7.042 1.00 91.12 101 ASN A N 1
ATOM 805 C CA . ASN A 1 101 ? -1.318 6.565 -8.118 1.00 91.12 101 ASN A CA 1
ATOM 806 C C . ASN A 1 101 ? -1.351 5.144 -8.695 1.00 91.12 101 ASN A C 1
ATOM 808 O O . ASN A 1 101 ? -2.421 4.568 -8.911 1.00 91.12 101 ASN A O 1
ATOM 812 N N . GLY A 1 102 ? -0.177 4.518 -8.824 1.00 88.44 102 GLY A N 1
ATOM 813 C CA . GLY A 1 102 ? -0.025 3.129 -9.249 1.00 88.44 102 GLY A CA 1
ATOM 814 C C . GLY A 1 102 ? -0.721 2.102 -8.347 1.00 88.44 102 GLY A C 1
ATOM 815 O O . GLY A 1 102 ? -0.901 0.959 -8.772 1.00 88.44 102 GLY A O 1
ATOM 816 N N . LEU A 1 103 ? -1.169 2.471 -7.136 1.00 89.25 103 LEU A N 1
ATOM 817 C CA . LEU A 1 103 ? -1.990 1.595 -6.290 1.00 89.25 103 LEU A CA 1
ATOM 818 C C . LEU A 1 103 ? -3.283 1.178 -6.998 1.00 89.25 103 LEU A C 1
ATOM 820 O O . LEU A 1 103 ? -3.671 0.016 -6.881 1.00 89.25 103 LEU A O 1
ATOM 824 N N . MET A 1 104 ? -3.880 2.077 -7.785 1.00 87.06 104 MET A N 1
ATOM 825 C CA . MET A 1 104 ? -5.106 1.826 -8.555 1.00 87.06 104 MET A CA 1
ATOM 826 C C . MET A 1 104 ? -4.919 0.812 -9.690 1.00 87.06 104 MET A C 1
ATOM 828 O O . MET A 1 104 ? -5.898 0.286 -10.209 1.00 87.06 104 MET A O 1
ATOM 832 N N . LEU A 1 105 ? -3.668 0.519 -10.055 1.00 87.38 105 LEU A N 1
ATOM 833 C CA . LEU A 1 105 ? -3.292 -0.481 -11.056 1.00 87.38 105 LEU A CA 1
ATOM 834 C C . LEU A 1 105 ? -2.900 -1.826 -10.419 1.00 87.38 105 LEU A C 1
ATOM 836 O O . LEU A 1 105 ? -2.370 -2.703 -11.100 1.00 87.38 105 LEU A O 1
ATOM 840 N N . SER A 1 106 ? -3.105 -1.991 -9.107 1.00 85.44 106 SER A N 1
ATOM 841 C CA . SER A 1 106 ? -2.851 -3.262 -8.425 1.00 85.44 106 SER A CA 1
ATOM 842 C C . SER A 1 106 ? -3.953 -4.265 -8.756 1.00 85.44 106 SER A C 1
ATOM 844 O O . SER A 1 106 ? -5.130 -3.991 -8.535 1.00 85.44 106 SER A O 1
ATOM 846 N N . THR A 1 107 ? -3.575 -5.455 -9.218 1.00 88.19 107 THR A N 1
ATOM 847 C CA . THR A 1 107 ? -4.512 -6.575 -9.353 1.00 88.19 107 THR A CA 1
ATOM 848 C C . THR A 1 107 ? -4.992 -7.021 -7.974 1.00 88.19 107 THR A C 1
ATOM 850 O O . THR A 1 107 ? -4.180 -7.243 -7.077 1.00 88.19 107 THR A O 1
ATOM 853 N N . GLY A 1 108 ? -6.302 -7.171 -7.805 1.00 91.50 108 GLY A N 1
ATOM 854 C CA . GLY A 1 108 ? -6.906 -7.685 -6.581 1.00 91.50 108 GLY A CA 1
ATOM 855 C C . GLY A 1 108 ? -8.396 -7.958 -6.756 1.00 91.50 108 GLY A C 1
ATOM 856 O O . GLY A 1 108 ? -9.018 -7.478 -7.705 1.00 91.50 108 GLY A O 1
ATOM 857 N N . ALA A 1 109 ? -8.967 -8.718 -5.828 1.00 94.75 109 ALA A N 1
ATOM 858 C CA . ALA A 1 109 ? -10.400 -8.953 -5.763 1.00 94.75 109 ALA A CA 1
ATOM 859 C C . ALA A 1 109 ? -11.101 -7.676 -5.287 1.00 94.75 109 ALA A C 1
ATOM 861 O O . ALA A 1 109 ? -10.828 -7.184 -4.190 1.00 94.75 109 ALA A O 1
ATOM 862 N N . ARG A 1 110 ? -11.997 -7.135 -6.116 1.00 94.69 110 ARG A N 1
ATOM 863 C CA . ARG A 1 110 ? -12.864 -6.013 -5.748 1.00 94.69 110 ARG A CA 1
ATOM 864 C C . ARG A 1 110 ? -13.939 -6.519 -4.789 1.00 94.69 110 ARG A C 1
ATOM 866 O O . ARG A 1 110 ? -14.749 -7.360 -5.167 1.00 94.69 110 ARG A O 1
ATOM 873 N N . VAL A 1 111 ? -13.944 -6.016 -3.562 1.00 94.31 111 VAL A N 1
ATOM 874 C CA . VAL A 1 111 ? -14.878 -6.438 -2.517 1.00 94.31 111 VAL A CA 1
ATOM 875 C C . VAL A 1 111 ? -16.041 -5.453 -2.460 1.00 94.31 111 VAL A C 1
ATOM 877 O O . VAL A 1 111 ? -15.883 -4.302 -2.056 1.00 94.31 111 VAL A O 1
ATOM 880 N N . GLU A 1 112 ? -17.210 -5.917 -2.889 1.00 90.88 112 GLU A N 1
ATOM 881 C CA . GLU A 1 112 ? -18.452 -5.142 -2.939 1.00 90.88 112 GLU A CA 1
ATOM 882 C C . GLU A 1 112 ? -19.375 -5.479 -1.761 1.00 90.88 112 GLU A C 1
ATOM 884 O O . GLU A 1 112 ? -19.242 -6.526 -1.126 1.00 90.88 112 GLU A O 1
ATOM 889 N N . GLY A 1 113 ? -20.326 -4.587 -1.465 1.00 89.06 113 GLY A N 1
ATOM 890 C CA . GLY A 1 113 ? -21.386 -4.844 -0.477 1.00 89.06 113 GLY A CA 1
ATOM 891 C C . GLY A 1 113 ? -20.916 -4.958 0.980 1.00 89.06 113 GLY A C 1
ATOM 892 O O . GLY A 1 113 ? -21.661 -5.439 1.827 1.00 89.06 113 GLY A O 1
ATOM 893 N N . ILE A 1 114 ? -19.690 -4.521 1.282 1.00 92.25 114 ILE A N 1
ATOM 894 C CA . ILE A 1 114 ? -19.122 -4.515 2.642 1.00 92.25 114 ILE A CA 1
ATOM 895 C C . ILE A 1 114 ? -19.292 -3.174 3.365 1.00 92.25 114 ILE A C 1
ATOM 897 O O . ILE A 1 114 ? -18.929 -3.067 4.534 1.00 92.25 114 ILE A O 1
ATOM 901 N N . GLU A 1 115 ? -19.847 -2.167 2.675 1.00 94.31 115 GLU A N 1
ATOM 902 C CA . GLU A 1 115 ? -20.156 -0.840 3.226 1.00 94.31 115 GLU A CA 1
ATOM 903 C C . GLU A 1 115 ? -18.950 -0.188 3.942 1.00 94.31 115 GLU A C 1
ATOM 905 O O . GLU A 1 115 ? -19.093 0.411 5.009 1.00 94.31 115 GLU A O 1
ATOM 910 N N . ILE A 1 116 ? -17.734 -0.355 3.416 1.00 96.50 116 ILE A N 1
ATOM 911 C CA . ILE A 1 116 ? -16.497 0.078 4.092 1.00 96.50 116 ILE A CA 1
ATOM 912 C C . ILE A 1 116 ? -16.485 1.571 4.454 1.00 96.50 116 ILE A C 1
ATOM 914 O O . ILE A 1 116 ? -15.901 1.964 5.455 1.00 96.50 116 ILE A O 1
ATOM 918 N N . ASP A 1 117 ? -17.178 2.380 3.666 1.00 95.75 117 ASP A N 1
ATOM 919 C CA . ASP A 1 117 ? -17.286 3.833 3.747 1.00 95.75 117 ASP A CA 1
ATOM 920 C C . ASP A 1 117 ? -18.354 4.331 4.737 1.00 95.75 117 ASP A C 1
ATOM 922 O O . ASP A 1 117 ? -18.644 5.529 4.789 1.00 95.75 117 ASP A O 1
ATOM 926 N N . ARG A 1 118 ? -18.958 3.433 5.528 1.00 96.19 118 ARG A N 1
ATOM 927 C CA . ARG A 1 118 ? -19.888 3.816 6.596 1.00 96.19 118 ARG A CA 1
ATOM 928 C C . ARG A 1 118 ? -19.173 4.695 7.637 1.00 96.19 118 ARG A C 1
ATOM 930 O O . ARG A 1 118 ? -18.073 4.343 8.069 1.00 96.19 118 ARG A O 1
ATOM 937 N N . PRO A 1 119 ? -19.813 5.769 8.141 1.00 95.88 119 PRO A N 1
ATOM 938 C CA . PRO A 1 119 ? -19.231 6.604 9.188 1.00 95.88 119 PRO A CA 1
ATOM 939 C C . PRO A 1 119 ? -18.729 5.797 10.393 1.00 95.88 119 PRO A C 1
ATOM 941 O O . PRO A 1 119 ? -19.409 4.886 10.872 1.00 95.88 119 PRO A O 1
ATOM 944 N N . HIS A 1 120 ? -17.547 6.170 10.890 1.00 96.94 120 HIS A N 1
ATOM 945 C CA . HIS A 1 120 ? -16.782 5.521 11.968 1.00 96.94 120 HIS A CA 1
ATOM 946 C C . HIS A 1 120 ? -16.231 4.115 11.689 1.00 96.94 120 HIS A C 1
ATOM 948 O O . HIS A 1 120 ? -15.469 3.619 12.512 1.00 96.94 120 HIS A O 1
ATOM 954 N N . ARG A 1 121 ? -16.570 3.475 10.565 1.00 97.94 121 ARG A N 1
ATOM 955 C CA . ARG A 1 121 ? -16.182 2.084 10.301 1.00 97.94 121 ARG A CA 1
ATOM 956 C C . ARG A 1 121 ? -14.677 1.897 10.151 1.00 97.94 121 ARG A C 1
ATOM 958 O O . ARG A 1 121 ? -14.135 0.912 10.646 1.00 97.94 121 ARG A O 1
ATOM 965 N N . VAL A 1 122 ? -14.024 2.838 9.478 1.00 98.50 122 VAL A N 1
ATOM 966 C CA . VAL A 1 122 ? -12.578 2.847 9.265 1.00 98.50 122 VAL A CA 1
ATOM 967 C C . VAL A 1 122 ? -11.997 4.081 9.934 1.00 98.50 122 VAL A C 1
ATOM 969 O O . VAL A 1 122 ? -12.308 5.209 9.541 1.00 98.50 122 VAL A O 1
ATOM 972 N N . ILE A 1 123 ? -11.128 3.858 10.911 1.00 98.50 123 ILE A N 1
ATOM 973 C CA . ILE A 1 123 ? -10.366 4.919 11.569 1.00 98.50 123 ILE A CA 1
ATOM 974 C C . ILE A 1 123 ? -8.883 4.776 11.241 1.00 98.50 123 ILE A C 1
ATOM 976 O O . ILE A 1 123 ? -8.410 3.683 10.925 1.00 98.50 123 ILE A O 1
ATOM 980 N N . VAL A 1 124 ? -8.153 5.884 11.327 1.00 98.50 124 VAL A N 1
ATOM 981 C CA . VAL A 1 124 ? -6.693 5.908 11.204 1.00 98.50 124 VAL A CA 1
ATOM 982 C C . VAL A 1 124 ? -6.123 6.325 12.551 1.00 98.50 124 VAL A C 1
ATOM 984 O O . VAL A 1 124 ? -6.605 7.293 13.127 1.00 98.50 124 VAL A O 1
ATOM 987 N N . VAL A 1 125 ? -5.118 5.620 13.056 1.00 97.94 125 VAL A N 1
ATOM 988 C CA . VAL A 1 125 ? -4.400 5.951 14.297 1.00 97.94 125 VAL A CA 1
ATOM 989 C C . VAL A 1 125 ? -2.919 6.149 14.004 1.00 97.94 125 VAL A C 1
ATOM 991 O O . VAL A 1 125 ? -2.419 5.676 12.980 1.00 97.94 125 VAL A O 1
ATOM 994 N N . ASP A 1 126 ? -2.202 6.856 14.876 1.00 96.88 126 ASP A N 1
ATOM 995 C CA . ASP A 1 126 ? -0.758 6.996 14.695 1.00 96.88 126 ASP A CA 1
ATOM 996 C C . ASP A 1 126 ? -0.042 5.653 14.899 1.00 96.88 126 ASP A C 1
ATOM 998 O O . ASP A 1 126 ? -0.499 4.785 15.647 1.00 96.88 126 ASP A O 1
ATOM 1002 N N . ASN A 1 127 ? 1.082 5.477 14.211 1.00 96.56 127 ASN A N 1
ATOM 1003 C CA . ASN A 1 127 ? 1.966 4.358 14.505 1.00 96.56 127 ASN A CA 1
ATOM 1004 C C . ASN A 1 127 ? 2.649 4.604 15.854 1.00 96.56 127 ASN A C 1
ATOM 1006 O O . ASN A 1 127 ? 3.036 5.729 16.171 1.00 96.56 127 ASN A O 1
ATOM 1010 N N . HIS A 1 128 ? 2.861 3.541 16.626 1.00 94.44 128 HIS A N 1
ATOM 1011 C CA . HIS A 1 128 ? 3.735 3.641 17.787 1.00 94.44 128 HIS A CA 1
ATOM 1012 C C . HIS A 1 128 ? 5.196 3.769 17.323 1.00 94.44 128 HIS A C 1
ATOM 1014 O O . HIS A 1 128 ? 5.634 3.075 16.402 1.00 94.44 128 HIS A O 1
ATOM 1020 N N . ALA A 1 129 ? 5.940 4.684 17.943 1.00 94.88 129 ALA A N 1
ATOM 1021 C CA . ALA A 1 129 ? 7.344 4.933 17.647 1.00 94.88 129 ALA A CA 1
ATOM 1022 C C . ALA A 1 129 ? 8.205 4.455 18.816 1.00 94.88 129 ALA A C 1
ATOM 1024 O O . ALA A 1 129 ? 8.158 5.009 19.915 1.00 94.88 129 ALA A O 1
ATOM 1025 N N . LEU A 1 130 ? 9.009 3.429 18.567 1.00 94.50 130 LEU A N 1
ATOM 1026 C CA . LEU A 1 130 ? 9.826 2.784 19.577 1.00 94.50 130 LEU A CA 1
ATOM 1027 C C . LEU A 1 130 ? 11.256 3.324 19.542 1.00 94.50 130 LEU A C 1
ATOM 1029 O O . LEU A 1 130 ? 12.001 3.052 18.602 1.00 94.50 130 LEU A O 1
ATOM 1033 N N . GLN A 1 131 ? 11.658 4.050 20.585 1.00 96.12 131 GLN A N 1
ATOM 1034 C CA . GLN A 1 131 ? 13.042 4.507 20.728 1.00 96.12 131 GLN A CA 1
ATOM 1035 C C . GLN A 1 131 ? 13.951 3.346 21.141 1.00 96.12 131 GLN A C 1
ATOM 1037 O O . GLN A 1 131 ? 13.634 2.592 22.072 1.00 96.12 131 GLN A O 1
ATOM 1042 N N . ARG A 1 132 ? 15.076 3.184 20.446 1.00 95.00 132 ARG A N 1
ATOM 1043 C CA . ARG A 1 132 ? 16.063 2.131 20.689 1.00 95.00 132 ARG A CA 1
ATOM 1044 C C . ARG A 1 132 ? 17.478 2.665 20.532 1.00 95.00 132 ARG A C 1
ATOM 1046 O O . ARG A 1 132 ? 17.712 3.597 19.777 1.00 95.00 132 ARG A O 1
ATOM 1053 N N . SER A 1 133 ? 18.398 2.014 21.234 1.00 96.19 133 SER A N 1
ATOM 1054 C CA . SER A 1 133 ? 19.838 2.195 21.094 1.00 96.19 133 SER A CA 1
ATOM 1055 C C . SER A 1 133 ? 20.449 0.831 20.813 1.00 96.19 133 SER A C 1
ATOM 1057 O O . SER A 1 133 ? 20.164 -0.128 21.539 1.00 96.19 133 SER A O 1
ATOM 1059 N N . ALA A 1 134 ? 21.227 0.701 19.743 1.00 94.62 134 ALA A N 1
ATOM 1060 C CA . ALA A 1 134 ? 21.869 -0.566 19.406 1.00 94.62 134 ALA A CA 1
ATOM 1061 C C . ALA A 1 134 ? 23.217 -0.357 18.720 1.00 94.62 134 ALA A C 1
ATOM 1063 O O . ALA A 1 134 ? 23.477 0.682 18.115 1.00 94.62 134 ALA A O 1
ATOM 1064 N N . ARG A 1 135 ? 24.072 -1.385 18.780 1.00 94.62 135 ARG A N 1
ATOM 1065 C CA . ARG A 1 135 ? 25.250 -1.461 17.913 1.00 94.62 135 ARG A CA 1
ATOM 1066 C C . ARG A 1 135 ? 24.785 -1.635 16.471 1.00 94.62 135 ARG A C 1
ATOM 1068 O O . ARG A 1 135 ? 24.193 -2.657 16.133 1.00 94.62 135 ARG A O 1
ATOM 1075 N N . VAL A 1 136 ? 25.085 -0.651 15.640 1.00 92.31 136 VAL A N 1
ATOM 1076 C CA . VAL A 1 136 ? 24.821 -0.654 14.207 1.00 92.31 136 VAL A CA 1
ATOM 1077 C C . VAL A 1 136 ? 26.125 -0.922 13.472 1.00 92.31 136 VAL A C 1
ATOM 1079 O O . VAL A 1 136 ? 27.179 -0.371 13.798 1.00 92.31 136 VAL A O 1
ATOM 1082 N N . ILE A 1 137 ? 26.035 -1.791 12.473 1.00 90.69 137 ILE A N 1
ATOM 1083 C CA . ILE A 1 137 ? 27.077 -2.008 11.478 1.00 90.69 137 ILE A CA 1
ATOM 1084 C C . ILE A 1 137 ? 26.605 -1.295 10.218 1.00 90.69 137 ILE A C 1
ATOM 1086 O O . ILE A 1 137 ? 25.569 -1.650 9.658 1.00 90.69 137 ILE A O 1
ATOM 1090 N N . THR A 1 138 ? 27.360 -0.301 9.773 1.00 91.12 138 THR A N 1
ATOM 1091 C CA . THR A 1 138 ? 27.061 0.453 8.557 1.00 91.12 138 THR A CA 1
ATOM 1092 C C . THR A 1 138 ? 28.320 0.629 7.718 1.00 91.12 138 THR A C 1
ATOM 1094 O O . THR A 1 138 ? 29.404 0.150 8.068 1.00 91.12 138 THR A O 1
ATOM 1097 N N . VAL A 1 139 ? 28.170 1.288 6.577 1.00 90.81 139 VAL A N 1
ATOM 1098 C CA . VAL A 1 139 ? 29.280 1.675 5.724 1.00 90.81 139 VAL A CA 1
ATOM 1099 C C . VAL A 1 139 ? 29.265 3.179 5.489 1.00 90.81 139 VAL A C 1
ATOM 1101 O O . VAL A 1 139 ? 28.215 3.762 5.229 1.00 90.81 139 VAL A O 1
ATOM 1104 N N . GLU A 1 140 ? 30.432 3.804 5.578 1.00 92.31 140 GLU A N 1
ATOM 1105 C CA . GLU A 1 140 ? 30.617 5.226 5.299 1.00 92.31 140 GLU A CA 1
ATOM 1106 C C . GLU A 1 140 ? 31.350 5.404 3.975 1.00 92.31 140 GLU A C 1
ATOM 1108 O O . GLU A 1 140 ? 32.293 4.672 3.672 1.00 92.31 140 GLU A O 1
ATOM 1113 N N . ASP A 1 141 ? 30.889 6.355 3.166 1.00 90.12 141 ASP A N 1
ATOM 1114 C CA . ASP A 1 141 ? 31.546 6.715 1.913 1.00 90.12 141 ASP A CA 1
ATOM 1115 C C . ASP A 1 141 ? 32.858 7.442 2.222 1.00 90.12 141 ASP A C 1
ATOM 1117 O O . ASP A 1 141 ? 32.857 8.505 2.842 1.00 90.12 141 ASP A O 1
ATOM 1121 N N . VAL A 1 142 ? 33.975 6.859 1.790 1.00 89.19 142 VAL A N 1
ATOM 1122 C CA . VAL A 1 142 ? 35.323 7.426 1.970 1.00 89.19 142 VAL A CA 1
ATOM 1123 C C . VAL A 1 142 ? 35.888 7.979 0.657 1.00 89.19 142 VAL A C 1
ATOM 1125 O O . VAL A 1 142 ? 37.097 8.152 0.506 1.00 89.19 142 VAL A O 1
ATOM 1128 N N . GLY A 1 143 ? 35.010 8.263 -0.307 1.00 82.62 143 GLY A N 1
ATOM 1129 C CA . GLY A 1 143 ? 35.348 8.776 -1.627 1.00 82.62 143 GLY A CA 1
ATOM 1130 C C . GLY A 1 143 ? 35.652 7.678 -2.646 1.00 82.62 143 GLY A C 1
ATOM 1131 O O . GLY A 1 143 ? 35.551 6.479 -2.393 1.00 82.62 143 GLY A O 1
ATOM 1132 N N . G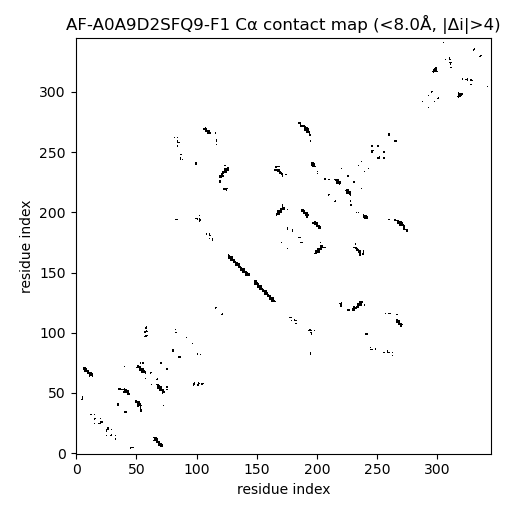LY A 1 144 ? 36.009 8.087 -3.857 1.00 78.19 144 GLY A N 1
ATOM 1133 C CA . GLY A 1 144 ? 36.230 7.190 -4.986 1.00 78.19 144 GLY A CA 1
ATOM 1134 C C . GLY A 1 144 ? 36.290 7.967 -6.294 1.00 78.19 144 GLY A C 1
ATOM 1135 O O . GLY A 1 144 ? 36.140 9.187 -6.299 1.00 78.19 144 GLY A O 1
ATOM 1136 N N . THR A 1 145 ? 36.526 7.275 -7.403 1.00 74.25 145 THR A N 1
ATOM 1137 C CA . THR A 1 145 ? 36.323 7.869 -8.731 1.00 74.25 145 THR A CA 1
ATOM 1138 C C . THR A 1 145 ? 34.838 7.793 -9.089 1.00 74.25 145 THR A C 1
ATOM 1140 O O . THR A 1 145 ? 34.126 6.950 -8.541 1.00 74.25 145 THR A O 1
ATOM 1143 N N . ASP A 1 146 ? 34.359 8.620 -10.026 1.00 66.25 146 ASP A N 1
ATOM 1144 C CA . ASP A 1 146 ? 32.938 8.660 -10.435 1.00 66.25 146 ASP A CA 1
ATOM 1145 C C . ASP A 1 146 ? 32.353 7.276 -10.794 1.00 66.25 146 ASP A C 1
ATOM 1147 O O . ASP A 1 146 ? 31.149 7.053 -10.680 1.00 66.25 146 ASP A O 1
ATOM 1151 N N . SER A 1 147 ? 33.203 6.321 -11.188 1.00 73.56 147 SER A N 1
ATOM 1152 C CA . SER A 1 147 ? 32.827 4.951 -11.543 1.00 73.56 147 SER A CA 1
ATOM 1153 C C . SER A 1 147 ? 32.958 3.916 -10.413 1.00 73.56 147 SER A C 1
ATOM 1155 O O . SER A 1 147 ? 32.420 2.820 -10.556 1.00 73.56 147 SER A O 1
ATOM 1157 N N . VAL A 1 148 ? 33.679 4.201 -9.318 1.00 73.12 148 VAL A N 1
ATOM 1158 C CA . VAL A 1 148 ? 33.895 3.262 -8.196 1.00 73.12 148 VAL A CA 1
ATOM 1159 C C . VAL A 1 148 ? 33.943 4.015 -6.864 1.00 73.12 148 VAL A C 1
ATOM 1161 O O . VAL A 1 148 ? 34.946 4.645 -6.527 1.00 73.12 148 VAL A O 1
ATOM 1164 N N . ARG A 1 149 ? 32.875 3.880 -6.070 1.00 82.62 149 ARG A N 1
ATOM 1165 C CA . ARG A 1 149 ? 32.805 4.344 -4.675 1.00 82.62 149 ARG A CA 1
ATOM 1166 C C . ARG A 1 149 ? 33.577 3.394 -3.758 1.00 82.62 149 ARG A C 1
ATOM 1168 O O . ARG A 1 149 ? 33.469 2.175 -3.907 1.00 82.62 149 ARG A O 1
ATOM 1175 N N . ARG A 1 150 ? 34.321 3.931 -2.790 1.00 85.12 150 ARG A N 1
ATOM 1176 C CA . ARG A 1 150 ? 34.913 3.153 -1.696 1.00 85.12 150 ARG A CA 1
ATOM 1177 C C . ARG A 1 150 ? 34.126 3.400 -0.424 1.00 85.12 150 ARG A C 1
ATOM 1179 O O . ARG A 1 150 ? 33.735 4.522 -0.122 1.00 85.12 150 ARG A O 1
ATOM 1186 N N . TYR A 1 151 ? 33.947 2.331 0.333 1.00 90.75 151 TYR A N 1
ATOM 1187 C CA . TYR A 1 151 ? 33.200 2.355 1.573 1.00 90.75 151 TYR A CA 1
ATOM 1188 C C . TYR A 1 151 ? 34.038 1.761 2.698 1.00 90.75 151 TYR A C 1
ATOM 1190 O O . TYR A 1 151 ? 34.696 0.737 2.510 1.00 90.75 151 TYR A O 1
ATOM 1198 N N . GLN A 1 152 ? 33.998 2.389 3.867 1.00 91.56 152 GLN A N 1
ATOM 1199 C CA . GLN A 1 152 ? 34.598 1.868 5.088 1.00 91.56 152 GLN A CA 1
ATOM 1200 C C . GLN A 1 152 ? 33.509 1.269 5.971 1.00 91.56 152 GLN A C 1
ATOM 1202 O O . GLN A 1 152 ? 32.491 1.905 6.227 1.00 91.56 152 GLN A O 1
ATOM 1207 N N . ARG A 1 153 ? 33.729 0.048 6.467 1.00 92.94 153 ARG A N 1
ATOM 1208 C CA . ARG A 1 153 ? 32.872 -0.545 7.498 1.00 92.94 153 ARG A CA 1
ATOM 1209 C C . ARG A 1 153 ? 33.045 0.230 8.801 1.00 92.94 153 ARG A C 1
ATOM 1211 O O . ARG A 1 153 ? 34.167 0.371 9.284 1.00 92.94 153 ARG A O 1
ATOM 1218 N N . VAL A 1 154 ? 31.932 0.653 9.386 1.00 94.00 154 VAL A N 1
ATOM 1219 C CA . VAL A 1 154 ? 31.897 1.349 10.671 1.00 94.00 154 VAL A CA 1
ATOM 1220 C C . VAL A 1 154 ? 30.945 0.624 11.607 1.00 94.00 154 VAL A C 1
ATOM 1222 O O . VAL A 1 154 ? 29.849 0.218 11.221 1.00 94.00 154 VAL A O 1
ATOM 1225 N N . GLU A 1 155 ? 31.385 0.454 12.849 1.00 95.38 155 GLU A N 1
ATOM 1226 C CA . GLU A 1 155 ? 30.572 -0.078 13.933 1.00 95.38 155 GLU A CA 1
ATOM 1227 C C . GLU A 1 155 ? 30.469 0.972 15.027 1.00 95.38 155 GLU A C 1
ATOM 1229 O O . GLU A 1 155 ? 31.485 1.453 15.530 1.00 95.38 155 GLU A O 1
ATOM 1234 N N . ARG A 1 156 ? 29.245 1.334 15.398 1.00 95.12 156 ARG A N 1
ATOM 1235 C CA . ARG A 1 156 ? 28.990 2.314 16.457 1.00 95.12 156 ARG A CA 1
ATOM 1236 C C . ARG A 1 156 ? 27.662 2.035 17.136 1.00 95.12 156 ARG A C 1
ATOM 1238 O O . ARG A 1 156 ? 26.856 1.257 16.636 1.00 95.12 156 ARG A O 1
ATOM 1245 N N . VAL A 1 157 ? 27.450 2.646 18.293 1.00 96.44 157 VAL A N 1
ATOM 1246 C CA . VAL A 1 157 ? 26.131 2.668 18.927 1.00 96.44 157 VAL A CA 1
ATOM 1247 C C . VAL A 1 157 ? 25.355 3.837 18.334 1.00 96.44 157 VAL A C 1
ATOM 1249 O O . VAL A 1 157 ? 25.882 4.947 18.276 1.00 96.44 157 VAL A O 1
ATOM 1252 N N . GLU A 1 158 ? 24.137 3.581 17.867 1.00 95.62 158 GLU A N 1
ATOM 1253 C CA . GLU A 1 158 ? 23.228 4.613 17.367 1.00 95.62 158 GLU A CA 1
ATOM 1254 C C . GLU A 1 158 ? 21.900 4.554 18.117 1.00 95.62 158 GLU A C 1
ATOM 1256 O O . GLU A 1 158 ? 21.374 3.465 18.374 1.00 95.62 158 GLU A O 1
ATOM 1261 N N . ASP A 1 159 ? 21.353 5.735 18.405 1.00 96.31 159 ASP A N 1
ATOM 1262 C CA . ASP A 1 159 ? 19.978 5.906 18.858 1.00 96.31 159 ASP A CA 1
ATOM 1263 C C . ASP A 1 159 ? 19.074 6.137 17.646 1.00 96.31 159 ASP A C 1
ATOM 1265 O O . ASP A 1 159 ? 19.338 7.001 16.806 1.00 96.31 159 ASP A O 1
ATOM 1269 N N . PHE A 1 160 ? 17.996 5.365 17.542 1.00 94.12 160 PHE A N 1
ATOM 1270 C CA . PHE A 1 160 ? 17.052 5.454 16.435 1.00 94.12 160 PHE A CA 1
ATOM 1271 C C . PHE A 1 160 ? 15.624 5.115 16.864 1.00 94.12 160 PHE A C 1
ATOM 1273 O O . PHE A 1 160 ? 15.368 4.461 17.877 1.00 94.12 160 PHE A O 1
ATOM 1280 N N . SER A 1 161 ? 14.675 5.564 16.045 1.00 94.88 161 SER A N 1
ATOM 1281 C CA . SER A 1 161 ? 13.248 5.305 16.217 1.00 94.88 161 SER A CA 1
ATOM 1282 C C . SER A 1 161 ? 12.790 4.232 15.237 1.00 94.88 161 SER A C 1
ATOM 1284 O O . SER A 1 161 ? 13.015 4.353 14.032 1.00 94.88 161 SER A O 1
ATOM 1286 N N . VAL A 1 162 ? 12.118 3.200 15.741 1.00 94.19 162 VAL A N 1
ATOM 1287 C CA . VAL A 1 162 ? 11.478 2.165 14.924 1.00 94.19 162 VAL A CA 1
ATOM 1288 C C . VAL A 1 162 ? 9.980 2.433 14.877 1.00 94.19 162 VAL A C 1
ATOM 1290 O O . VAL A 1 162 ? 9.317 2.485 15.911 1.00 94.19 162 VAL A O 1
ATOM 1293 N N . THR A 1 163 ? 9.433 2.594 13.675 1.00 95.38 163 THR A N 1
ATOM 1294 C CA . THR A 1 163 ? 7.981 2.631 13.475 1.00 95.38 163 THR A CA 1
ATOM 1295 C C . THR A 1 163 ? 7.424 1.220 13.621 1.00 95.38 163 THR A C 1
ATOM 1297 O O . THR A 1 163 ? 7.646 0.368 12.763 1.00 95.38 163 THR A O 1
ATOM 1300 N N . GLU A 1 164 ? 6.707 0.960 14.710 1.00 95.00 164 GLU A N 1
ATOM 1301 C CA . GLU A 1 164 ? 6.050 -0.328 14.910 1.00 95.00 164 GLU A CA 1
ATOM 1302 C C . GLU A 1 164 ? 4.778 -0.419 14.063 1.00 95.00 164 GLU A C 1
ATOM 1304 O O . GLU A 1 164 ? 4.074 0.574 13.843 1.00 95.00 164 GLU A O 1
ATOM 1309 N N . PHE A 1 165 ? 4.480 -1.636 13.595 1.00 95.12 165 PHE A N 1
ATOM 1310 C CA . PHE A 1 165 ? 3.300 -1.935 12.779 1.00 95.12 165 PHE A CA 1
ATOM 1311 C C . PHE A 1 165 ? 3.243 -1.121 11.466 1.00 95.12 165 PHE A C 1
ATOM 1313 O O . PHE A 1 165 ? 2.171 -0.689 11.038 1.00 95.12 165 PHE A O 1
ATOM 1320 N N . ASP A 1 166 ? 4.395 -0.869 10.825 1.00 96.31 166 ASP A N 1
ATOM 1321 C CA . ASP A 1 166 ? 4.451 -0.168 9.532 1.00 96.31 166 ASP A CA 1
ATOM 1322 C C . ASP A 1 166 ? 3.700 -0.954 8.450 1.00 96.31 166 ASP A C 1
ATOM 1324 O O . ASP A 1 166 ? 4.056 -2.079 8.097 1.00 96.31 166 ASP A O 1
ATOM 1328 N N . GLY A 1 167 ? 2.646 -0.340 7.913 1.00 97.19 167 GLY A N 1
ATOM 1329 C CA . GLY A 1 167 ? 1.803 -0.954 6.897 1.00 97.19 167 GLY A CA 1
ATOM 1330 C C . GLY A 1 167 ? 0.858 -2.024 7.442 1.00 97.19 167 GLY A C 1
ATOM 1331 O O . GLY A 1 167 ? 0.230 -2.710 6.636 1.00 97.19 167 GLY A O 1
ATOM 1332 N N . GLU A 1 168 ? 0.728 -2.136 8.763 1.00 98.06 168 GLU A N 1
ATOM 1333 C CA . GLU A 1 168 ? -0.128 -3.099 9.451 1.00 98.06 168 GLU A CA 1
ATOM 1334 C C . GLU A 1 168 ? -1.306 -2.394 10.134 1.00 98.06 168 GLU A C 1
ATOM 1336 O O . GLU A 1 168 ? -1.185 -1.274 10.635 1.00 98.06 168 GLU A O 1
ATOM 1341 N N . GLY A 1 169 ? -2.463 -3.048 10.148 1.00 98.38 169 GLY A N 1
ATOM 1342 C CA . GLY A 1 169 ? -3.695 -2.567 10.766 1.00 98.38 169 GLY A CA 1
ATOM 1343 C C . GLY A 1 169 ? -4.560 -3.717 11.274 1.00 98.38 169 GLY A C 1
ATOM 1344 O O . GLY A 1 169 ? -4.240 -4.891 11.092 1.00 98.38 169 GLY A O 1
ATOM 1345 N N . LEU A 1 170 ? -5.678 -3.387 11.915 1.00 98.62 170 LEU A N 1
ATOM 1346 C CA . LEU A 1 170 ? -6.573 -4.356 12.548 1.00 98.62 170 LEU A CA 1
ATOM 1347 C C . LEU A 1 170 ? -7.935 -4.397 11.858 1.00 98.62 170 LEU A C 1
ATOM 1349 O O . LEU A 1 170 ? -8.435 -3.377 11.382 1.00 98.62 170 LEU A O 1
ATOM 1353 N N . VAL A 1 171 ? -8.557 -5.574 11.856 1.00 98.62 171 VAL A N 1
ATOM 1354 C CA . VAL A 1 171 ? -9.941 -5.784 11.416 1.00 98.62 171 VAL A CA 1
ATOM 1355 C C . VAL A 1 171 ? -10.720 -6.590 12.457 1.00 98.62 171 VAL A C 1
ATOM 1357 O O . VAL A 1 171 ? -10.184 -7.541 13.029 1.00 98.62 171 VAL A O 1
ATOM 1360 N N . SER A 1 172 ? -11.970 -6.200 12.724 1.00 98.25 172 SER A N 1
ATOM 1361 C CA . SER A 1 172 ? -12.844 -6.893 13.681 1.00 98.25 172 SER A CA 1
ATOM 1362 C C . SER A 1 172 ? -13.159 -8.312 13.199 1.00 98.25 172 SER A C 1
ATOM 1364 O O . SER A 1 172 ? -13.103 -8.608 11.999 1.00 98.25 172 SER A O 1
ATOM 1366 N N . LYS A 1 173 ? -13.516 -9.216 14.119 1.00 97.06 173 LYS A N 1
ATOM 1367 C CA . LYS A 1 173 ? -13.900 -10.594 13.763 1.00 97.06 173 LYS A CA 1
ATOM 1368 C C . LYS A 1 173 ? -15.112 -10.618 12.833 1.00 97.06 173 LYS A C 1
ATOM 1370 O O . LYS A 1 173 ? -15.135 -11.360 11.852 1.00 97.06 173 LYS A O 1
ATOM 1375 N N . GLU A 1 174 ? -16.103 -9.785 13.117 1.00 95.62 174 GLU A N 1
ATOM 1376 C CA . GLU A 1 174 ? -17.345 -9.669 12.362 1.00 95.62 174 GLU A CA 1
ATOM 1377 C C . GLU A 1 174 ? -17.072 -9.179 10.943 1.00 95.62 174 GLU A C 1
ATOM 1379 O O . GLU A 1 174 ? -17.637 -9.704 9.981 1.00 95.62 174 GLU A O 1
ATOM 1384 N N . TYR A 1 175 ? -16.190 -8.190 10.791 1.00 97.50 175 TYR A N 1
ATOM 1385 C CA . TYR A 1 175 ? -15.864 -7.646 9.481 1.00 97.50 175 TYR A CA 1
ATOM 1386 C C . TYR A 1 175 ? -14.948 -8.574 8.682 1.00 97.50 175 TYR A C 1
ATOM 1388 O O . TYR A 1 175 ? -15.176 -8.775 7.489 1.00 97.50 175 TYR A O 1
ATOM 1396 N N . ALA A 1 176 ? -13.992 -9.242 9.330 1.00 97.50 176 ALA A N 1
ATOM 1397 C CA . ALA A 1 176 ? -13.199 -10.300 8.707 1.00 97.50 176 ALA A CA 1
ATOM 1398 C C . ALA A 1 176 ? -14.079 -11.459 8.204 1.00 97.50 176 ALA A C 1
ATOM 1400 O O . ALA A 1 176 ? -13.869 -11.963 7.101 1.00 97.50 176 ALA A O 1
ATOM 1401 N N . ALA A 1 177 ? -15.123 -11.842 8.949 1.00 96.12 177 ALA A N 1
ATOM 1402 C CA . ALA A 1 177 ? -16.095 -12.839 8.499 1.00 96.12 177 ALA A CA 1
ATOM 1403 C C . ALA A 1 177 ? -16.866 -12.384 7.245 1.00 96.12 177 ALA A C 1
ATOM 1405 O O . ALA A 1 177 ? -17.090 -13.188 6.337 1.00 96.12 177 ALA A O 1
ATOM 1406 N N . ARG A 1 178 ? -17.223 -11.093 7.146 1.00 95.81 178 ARG A N 1
ATOM 1407 C CA . ARG A 1 178 ? -17.828 -10.520 5.927 1.00 95.81 178 ARG A CA 1
ATOM 1408 C C . ARG A 1 178 ? -16.865 -10.576 4.742 1.00 95.81 178 ARG A C 1
ATOM 1410 O O . ARG A 1 178 ? -17.275 -10.991 3.663 1.00 95.81 178 ARG A O 1
ATOM 1417 N N . LEU A 1 179 ? -15.595 -10.219 4.948 1.00 96.69 179 LEU A N 1
ATOM 1418 C CA . LEU A 1 179 ? -14.562 -10.314 3.910 1.00 96.69 179 LEU A CA 1
ATOM 1419 C C . LEU A 1 179 ? -14.395 -11.757 3.423 1.00 96.69 179 LEU A C 1
ATOM 1421 O O . LEU A 1 179 ? -14.432 -12.000 2.222 1.00 96.69 179 LEU A O 1
ATOM 1425 N N . ASN A 1 180 ? -14.288 -12.717 4.341 1.00 96.00 180 ASN A N 1
ATOM 1426 C CA . ASN A 1 180 ? -14.177 -14.140 4.016 1.00 96.00 180 ASN A CA 1
ATOM 1427 C C . ASN A 1 180 ? -15.385 -14.673 3.236 1.00 96.00 180 ASN A C 1
ATOM 1429 O O . ASN A 1 180 ? -15.214 -15.479 2.324 1.00 96.00 180 ASN A O 1
ATOM 1433 N N . LYS A 1 181 ? -16.601 -14.193 3.533 1.00 94.19 181 LYS A N 1
ATOM 1434 C CA . LYS A 1 181 ? -17.800 -14.549 2.760 1.00 94.19 181 LYS A CA 1
ATOM 1435 C C . LYS A 1 181 ? -17.698 -14.089 1.302 1.00 94.19 181 LYS A C 1
ATOM 1437 O O . LYS A 1 181 ? -18.123 -14.822 0.416 1.00 94.19 181 LYS A O 1
ATOM 1442 N N . THR A 1 182 ? -17.145 -12.901 1.059 1.00 92.56 182 THR A N 1
ATOM 1443 C CA . THR A 1 182 ? -16.992 -12.353 -0.298 1.00 92.56 182 THR A CA 1
ATOM 1444 C C . THR A 1 182 ? -15.798 -12.949 -1.045 1.00 92.56 182 THR A C 1
ATOM 1446 O O . THR A 1 182 ? -15.882 -13.163 -2.249 1.00 92.56 182 THR A O 1
ATOM 1449 N N . LEU A 1 183 ? -14.687 -13.209 -0.351 1.00 93.25 183 LEU A N 1
ATOM 1450 C CA . LEU A 1 183 ? -13.450 -13.715 -0.956 1.00 93.25 183 LEU A CA 1
ATOM 1451 C C . LEU A 1 183 ? -13.454 -15.234 -1.156 1.00 93.25 183 LEU A C 1
ATOM 1453 O O . LEU A 1 183 ? -12.761 -15.721 -2.043 1.00 93.25 183 LEU A O 1
ATOM 1457 N N . GLY A 1 184 ? -14.243 -15.958 -0.360 1.00 90.62 184 GLY A N 1
ATOM 1458 C CA . GLY A 1 184 ? -14.264 -17.415 -0.337 1.00 90.62 184 GLY A CA 1
ATOM 1459 C C . GLY A 1 184 ? -13.052 -17.974 0.403 1.00 90.62 184 GLY A C 1
ATOM 1460 O O . GLY A 1 184 ? -11.964 -18.049 -0.155 1.00 90.62 184 GLY A O 1
ATOM 1461 N N 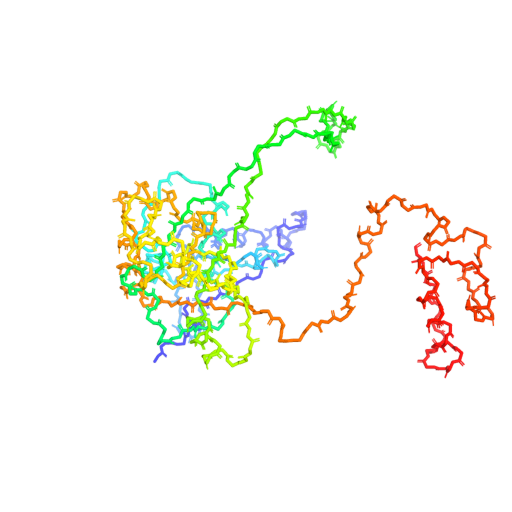. GLY A 1 185 ? -13.251 -18.384 1.655 1.00 89.94 185 GLY A N 1
ATOM 1462 C CA . GLY A 1 185 ? -12.214 -19.046 2.442 1.00 89.94 185 GLY A CA 1
ATOM 1463 C C . GLY A 1 185 ? -12.266 -18.710 3.926 1.00 89.94 185 GLY A C 1
ATOM 1464 O O . GLY A 1 185 ? -13.240 -18.143 4.432 1.00 89.94 185 GLY A O 1
ATOM 1465 N N . ARG A 1 186 ? -11.205 -19.086 4.640 1.00 93.19 186 ARG A N 1
ATOM 1466 C CA . ARG A 1 186 ? -11.012 -18.791 6.069 1.00 93.19 186 ARG A CA 1
ATOM 1467 C C . ARG A 1 186 ? -9.674 -18.102 6.299 1.00 93.19 186 ARG A C 1
ATOM 1469 O O . ARG A 1 186 ? -8.693 -18.733 6.686 1.00 93.19 186 ARG A O 1
ATOM 1476 N N . HIS A 1 187 ? -9.658 -16.794 6.079 1.00 95.62 187 HIS A N 1
ATOM 1477 C CA . HIS A 1 187 ? -8.469 -15.964 6.217 1.00 95.62 187 HIS A CA 1
ATOM 1478 C C . HIS A 1 187 ? -8.528 -15.099 7.474 1.00 95.62 187 HIS A C 1
ATOM 1480 O O . HIS A 1 187 ? -9.588 -14.653 7.910 1.00 95.62 187 HIS A O 1
ATOM 1486 N N . THR A 1 188 ? -7.354 -14.860 8.042 1.00 95.81 188 THR A N 1
ATOM 1487 C CA . THR A 1 188 ? -7.129 -14.031 9.236 1.00 95.81 188 THR A CA 1
ATOM 1488 C C . THR A 1 188 ? -6.361 -12.753 8.922 1.00 95.81 188 THR A C 1
ATOM 1490 O O . THR A 1 188 ? -6.345 -11.840 9.744 1.00 95.81 188 THR A O 1
ATOM 1493 N N . SER A 1 189 ? -5.743 -12.675 7.741 1.00 97.69 189 SER A N 1
ATOM 1494 C CA . SER A 1 189 ? -5.006 -11.500 7.290 1.00 97.69 189 SER A CA 1
ATOM 1495 C C . SER A 1 189 ? -5.373 -11.156 5.855 1.00 97.69 189 SER A C 1
ATOM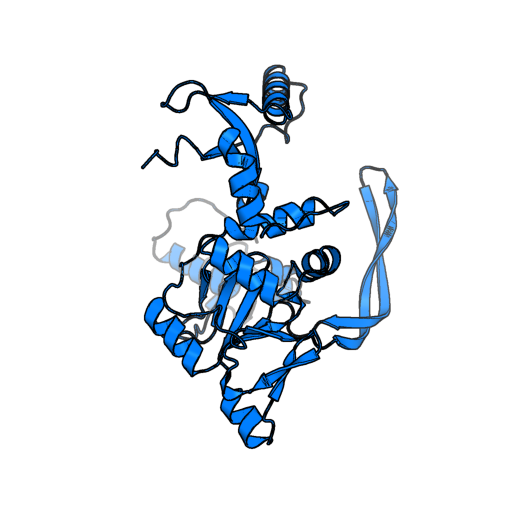 1497 O O . SER A 1 189 ? -5.481 -12.049 5.012 1.00 97.69 189 SER A O 1
ATOM 1499 N N . PHE A 1 190 ? -5.519 -9.865 5.566 1.00 98.12 190 PHE A N 1
ATOM 1500 C CA . PHE A 1 190 ? -5.975 -9.361 4.271 1.00 98.12 190 PHE A CA 1
ATOM 1501 C C . PHE A 1 190 ? -5.040 -8.256 3.782 1.00 98.12 190 PHE A C 1
ATOM 1503 O O . PHE A 1 190 ? -4.906 -7.221 4.432 1.00 98.12 190 PHE A O 1
ATOM 1510 N N . GLN A 1 191 ? -4.413 -8.443 2.622 1.00 98.00 191 GLN A N 1
ATOM 1511 C CA . GLN A 1 191 ? -3.613 -7.402 1.984 1.00 98.00 191 GLN A CA 1
ATOM 1512 C C . GLN A 1 191 ? -4.521 -6.455 1.206 1.00 98.00 191 GLN A C 1
ATOM 1514 O O . GLN A 1 191 ? -4.954 -6.773 0.094 1.00 98.00 191 GLN A O 1
ATOM 1519 N N . ILE A 1 192 ? -4.787 -5.281 1.768 1.00 97.25 192 ILE A N 1
ATOM 1520 C CA . ILE A 1 192 ? -5.790 -4.352 1.254 1.00 97.25 192 ILE A CA 1
ATOM 1521 C C . ILE A 1 192 ? -5.211 -3.241 0.377 1.00 97.25 192 ILE A C 1
ATOM 1523 O O . ILE A 1 192 ? -4.046 -2.841 0.504 1.00 97.25 192 ILE A O 1
ATOM 1527 N N . ARG A 1 193 ? -6.072 -2.701 -0.489 1.00 96.00 193 ARG A N 1
ATOM 1528 C CA . ARG A 1 193 ? -5.892 -1.438 -1.206 1.00 96.00 193 ARG A CA 1
ATOM 1529 C C . ARG A 1 193 ? -7.178 -0.627 -1.198 1.00 96.00 193 ARG A C 1
ATOM 1531 O O . ARG A 1 193 ? -8.247 -1.142 -1.520 1.00 96.00 193 ARG A O 1
ATOM 1538 N N . LEU A 1 194 ? -7.026 0.655 -0.899 1.00 95.69 194 LEU A N 1
ATOM 1539 C CA . LEU A 1 194 ? -7.964 1.723 -1.244 1.00 95.69 194 LEU A CA 1
ATOM 1540 C C . LEU A 1 194 ? -7.152 2.817 -1.962 1.00 95.69 194 LEU A C 1
ATOM 1542 O O . LEU A 1 194 ? -5.915 2.779 -1.922 1.00 95.69 194 LEU A O 1
ATOM 1546 N N . PRO A 1 195 ? -7.788 3.807 -2.606 1.00 95.00 195 PRO A N 1
ATOM 1547 C CA . PRO A 1 195 ? -7.076 4.990 -3.079 1.00 95.00 195 PRO A CA 1
ATOM 1548 C C . PRO A 1 195 ? -6.194 5.573 -1.963 1.00 95.00 195 PRO A C 1
ATOM 1550 O O . PRO A 1 195 ? -6.679 5.819 -0.861 1.00 95.00 195 PRO A O 1
ATOM 1553 N N . PHE A 1 196 ? -4.892 5.716 -2.213 1.00 95.75 196 PHE A N 1
ATOM 1554 C CA . PHE A 1 196 ? -3.887 6.164 -1.236 1.00 95.75 196 PHE A CA 1
ATOM 1555 C C . PHE A 1 196 ? -3.743 5.346 0.063 1.00 95.75 196 PHE A C 1
ATOM 1557 O O . PHE A 1 196 ? -2.964 5.743 0.929 1.00 95.75 196 PHE A O 1
ATOM 1564 N N . VAL A 1 197 ? -4.407 4.195 0.212 1.00 96.62 197 VAL A N 1
ATOM 1565 C CA . VAL A 1 197 ? -4.247 3.305 1.376 1.00 96.62 197 VAL A CA 1
ATOM 1566 C C . VAL A 1 197 ? -3.702 1.959 0.929 1.00 96.62 197 VAL A C 1
ATOM 1568 O O . VAL A 1 197 ? -4.220 1.316 0.013 1.00 96.62 197 VAL A O 1
ATOM 1571 N N . LYS A 1 198 ? -2.650 1.505 1.604 1.00 96.31 198 LYS A N 1
ATOM 1572 C CA . LYS A 1 198 ? -2.028 0.204 1.373 1.00 96.31 198 LYS A CA 1
ATOM 1573 C C . LYS A 1 198 ? -1.560 -0.378 2.692 1.00 96.31 198 LYS A C 1
ATOM 1575 O O . LYS A 1 198 ? -0.812 0.277 3.408 1.00 96.31 198 LYS A O 1
ATOM 1580 N N . GLY A 1 199 ? -1.861 -1.650 2.904 1.00 97.06 199 GLY A N 1
ATOM 1581 C CA . GLY A 1 199 ? -1.244 -2.410 3.977 1.00 97.06 199 GLY A CA 1
ATOM 1582 C C . GLY A 1 199 ? -1.870 -3.783 4.140 1.00 97.06 199 GLY A C 1
ATOM 1583 O O . GLY A 1 199 ? -2.530 -4.293 3.230 1.00 97.06 199 GLY A O 1
ATOM 1584 N N . MET A 1 200 ? -1.639 -4.356 5.303 1.00 98.31 200 MET A N 1
ATOM 1585 C CA . MET A 1 200 ? -2.169 -5.622 5.766 1.00 98.31 200 MET A CA 1
ATOM 1586 C C . MET A 1 200 ? -3.132 -5.346 6.924 1.00 98.31 200 MET A C 1
ATOM 1588 O O . MET A 1 200 ? -2.882 -4.487 7.763 1.00 98.31 200 MET A O 1
ATOM 1592 N N . LEU A 1 201 ? -4.274 -6.025 6.930 1.00 98.56 201 LEU A N 1
ATOM 1593 C CA . LEU A 1 201 ? -5.188 -6.052 8.067 1.00 98.56 201 LEU A CA 1
ATOM 1594 C C . LEU A 1 201 ? -5.111 -7.412 8.734 1.00 98.56 201 LEU A C 1
ATOM 1596 O O . LEU A 1 201 ? -5.218 -8.425 8.043 1.00 98.56 201 LEU A O 1
ATOM 1600 N N . HIS A 1 202 ? -5.013 -7.426 10.057 1.00 98.31 202 HIS A N 1
ATOM 1601 C CA . HIS A 1 202 ? -5.009 -8.630 10.875 1.00 98.31 202 HIS A CA 1
ATOM 1602 C C . HIS A 1 202 ? -6.264 -8.717 11.737 1.00 98.31 202 HIS A C 1
ATOM 1604 O O . HIS A 1 202 ? -6.662 -7.752 12.392 1.00 98.31 202 HIS A O 1
ATOM 1610 N N . GLN A 1 203 ? -6.905 -9.884 11.721 1.00 98.06 203 GLN A N 1
ATOM 1611 C CA . GLN A 1 203 ? -8.108 -10.132 12.499 1.00 98.06 203 GLN A CA 1
ATOM 1612 C C . GLN A 1 203 ? -7.782 -10.156 13.992 1.00 98.06 203 GLN A C 1
ATOM 1614 O O . GLN A 1 203 ? -7.049 -11.030 14.458 1.00 98.06 203 GLN A O 1
ATOM 1619 N N . VAL A 1 204 ? -8.392 -9.245 14.746 1.00 97.50 204 VAL A N 1
ATOM 1620 C CA . VAL A 1 204 ? -8.276 -9.163 16.206 1.00 97.50 204 VAL A CA 1
ATOM 1621 C C . VAL A 1 204 ? -9.654 -8.891 16.796 1.00 97.50 204 VAL A C 1
ATOM 1623 O O . VAL A 1 204 ? -10.432 -8.111 16.250 1.00 97.50 204 VAL A O 1
ATOM 1626 N N . ASP A 1 205 ? -9.959 -9.518 17.931 1.00 96.25 205 ASP A N 1
ATOM 1627 C CA . ASP A 1 205 ? -11.182 -9.233 18.689 1.00 96.25 205 ASP A CA 1
ATOM 1628 C C . ASP A 1 205 ? -11.034 -7.964 19.534 1.00 96.25 205 ASP A C 1
ATOM 1630 O O . ASP A 1 205 ? -11.056 -7.983 20.765 1.00 96.25 205 ASP A O 1
ATOM 1634 N N . PHE A 1 206 ? -10.790 -6.838 18.866 1.00 97.25 206 PHE A N 1
ATOM 1635 C CA . PHE A 1 206 ? -10.574 -5.587 19.580 1.00 97.25 206 PHE A CA 1
ATOM 1636 C C . PHE A 1 206 ? -11.873 -5.053 20.204 1.00 97.25 206 PHE A C 1
ATOM 1638 O O . PHE A 1 206 ? -11.813 -4.288 21.163 1.00 97.25 206 PHE A O 1
ATOM 1645 N N . HIS A 1 207 ? -13.050 -5.460 19.708 1.00 97.06 207 HIS A N 1
ATOM 1646 C CA . HIS A 1 207 ? -14.330 -5.126 20.341 1.00 97.06 207 HIS A CA 1
ATOM 1647 C C . HIS A 1 207 ? -14.439 -5.722 21.737 1.00 97.06 207 HIS A C 1
ATOM 1649 O O . HIS A 1 207 ? -14.826 -5.000 22.657 1.00 97.06 207 HIS A O 1
ATOM 1655 N N . ASP A 1 208 ? -14.106 -7.004 21.901 1.00 96.38 208 ASP A N 1
ATOM 1656 C CA . ASP A 1 208 ? -14.075 -7.647 23.214 1.00 96.38 208 ASP A CA 1
ATOM 1657 C C . ASP A 1 208 ? -12.985 -7.043 24.107 1.00 96.38 208 ASP A C 1
ATOM 1659 O O . ASP A 1 208 ? -13.265 -6.647 25.239 1.00 96.38 208 ASP A O 1
ATOM 1663 N N . PHE A 1 209 ? -11.775 -6.860 23.565 1.00 97.12 209 PHE A N 1
ATOM 1664 C CA . PHE A 1 209 ? -10.647 -6.277 24.295 1.00 97.12 209 PHE A CA 1
ATOM 1665 C C . PHE A 1 209 ? -10.979 -4.898 24.887 1.00 97.12 209 PHE A C 1
ATOM 1667 O O . PHE A 1 209 ? -10.846 -4.685 26.093 1.00 97.12 209 PHE A O 1
ATOM 1674 N N . PHE A 1 210 ? -11.456 -3.959 24.062 1.00 97.12 210 PHE A N 1
ATOM 1675 C CA . PHE A 1 210 ? -11.760 -2.605 24.527 1.00 97.12 210 PHE A CA 1
ATOM 1676 C C . PHE A 1 210 ? -12.965 -2.572 25.466 1.00 97.12 210 PHE A C 1
ATOM 1678 O O . PHE A 1 210 ? -12.934 -1.847 26.461 1.00 97.12 210 PHE A O 1
ATOM 1685 N N . ARG A 1 211 ? -14.000 -3.379 25.204 1.00 93.38 211 ARG A N 1
ATOM 1686 C CA . ARG A 1 211 ? -15.172 -3.477 26.085 1.00 93.38 211 ARG A CA 1
ATOM 1687 C C . ARG A 1 211 ? -14.791 -4.007 27.465 1.00 93.38 211 ARG A C 1
ATOM 1689 O O . ARG A 1 211 ? -15.209 -3.426 28.462 1.00 93.38 211 ARG A O 1
ATOM 1696 N N . SER A 1 212 ? -13.972 -5.055 27.515 1.00 96.00 212 SER A N 1
ATOM 1697 C CA . SER A 1 212 ? -13.461 -5.643 28.758 1.00 96.00 212 SER A CA 1
ATOM 1698 C C . SER A 1 212 ? -12.566 -4.673 29.532 1.00 96.00 212 SER A C 1
ATOM 1700 O O . SER A 1 212 ? -12.579 -4.666 30.759 1.00 96.00 212 SER A O 1
ATOM 1702 N N . ALA A 1 213 ? -11.853 -3.790 28.830 1.00 96.44 213 ALA A N 1
ATOM 1703 C CA . ALA A 1 213 ? -11.073 -2.705 29.423 1.00 96.44 213 ALA A CA 1
ATOM 1704 C C . ALA A 1 213 ? -11.909 -1.460 29.808 1.00 96.44 213 ALA A C 1
ATOM 1706 O O . ALA A 1 213 ? -11.339 -0.436 30.180 1.00 96.44 213 ALA A O 1
ATOM 1707 N N . GLY A 1 214 ? -13.242 -1.486 29.668 1.00 96.75 214 GLY A N 1
ATOM 1708 C CA . GLY A 1 214 ? -14.115 -0.332 29.933 1.00 96.75 214 GLY A CA 1
ATOM 1709 C C . GLY A 1 214 ? -13.977 0.823 28.929 1.00 96.75 214 GLY A C 1
ATOM 1710 O O . GLY A 1 214 ? -14.519 1.908 29.140 1.00 96.75 214 GLY A O 1
ATOM 1711 N N . THR A 1 215 ? -13.270 0.609 27.818 1.00 97.25 215 THR A N 1
ATOM 1712 C CA . THR A 1 215 ? -13.082 1.607 26.763 1.00 97.25 215 THR A CA 1
ATOM 1713 C C . THR A 1 215 ? -14.297 1.630 25.843 1.00 97.25 215 THR A C 1
ATOM 1715 O O . THR A 1 215 ? -14.618 0.650 25.175 1.00 97.25 215 THR A O 1
ATOM 1718 N N . THR A 1 216 ? -14.982 2.773 25.788 1.00 96.69 216 THR A N 1
ATOM 1719 C CA . THR A 1 216 ? -16.207 2.939 24.982 1.00 96.69 216 THR A CA 1
ATOM 1720 C C . THR A 1 216 ? -15.968 3.639 23.647 1.00 96.69 216 THR A C 1
ATOM 1722 O O . THR A 1 216 ? -16.752 3.458 22.712 1.00 96.69 216 THR A O 1
ATOM 1725 N N . HIS A 1 217 ? -14.892 4.423 23.541 1.00 98.19 217 HIS A N 1
ATOM 1726 C CA . HIS A 1 217 ? -14.562 5.221 22.363 1.00 98.19 217 HIS A CA 1
ATOM 1727 C C . HIS A 1 217 ? -13.074 5.122 22.029 1.00 98.19 217 HIS A C 1
ATOM 1729 O O . HIS A 1 217 ? -12.238 5.098 22.929 1.00 98.19 217 HIS A O 1
ATOM 1735 N N . LEU A 1 218 ? -12.766 5.121 20.735 1.00 97.81 218 LEU A N 1
ATOM 1736 C CA . LEU A 1 218 ? -11.419 5.256 20.189 1.00 97.81 218 LEU A CA 1
ATOM 1737 C C . LEU A 1 218 ? -11.264 6.648 19.586 1.00 97.81 218 LEU A C 1
ATOM 1739 O O . LEU A 1 218 ? -12.213 7.169 19.000 1.00 97.81 218 LEU A O 1
ATOM 1743 N N . THR A 1 219 ? -10.083 7.235 19.719 1.00 97.94 219 THR A N 1
ATOM 1744 C CA . THR A 1 219 ? -9.759 8.527 19.109 1.00 97.94 219 THR A CA 1
ATOM 1745 C C . THR A 1 219 ? -8.907 8.286 17.870 1.00 97.94 219 THR A C 1
ATOM 1747 O O . THR A 1 219 ? -7.917 7.559 17.949 1.00 97.94 219 THR A O 1
ATOM 1750 N N . ASP A 1 220 ? -9.302 8.855 16.734 1.00 97.69 220 ASP A N 1
ATOM 1751 C CA . ASP A 1 220 ? -8.524 8.768 15.499 1.00 97.69 220 ASP A CA 1
ATOM 1752 C C . ASP A 1 220 ? -7.362 9.782 15.466 1.00 97.69 220 ASP A C 1
ATOM 1754 O O . ASP A 1 220 ? -7.156 10.576 16.387 1.00 97.69 220 ASP A O 1
ATOM 1758 N N . LEU A 1 221 ? -6.587 9.754 14.382 1.00 96.81 221 LEU A N 1
ATOM 1759 C CA . LEU A 1 221 ? -5.430 10.615 14.140 1.00 96.81 221 LEU A CA 1
ATOM 1760 C C . LEU A 1 221 ? -5.775 12.117 14.142 1.00 96.81 221 LEU A C 1
ATOM 1762 O O . LEU A 1 221 ? -4.891 12.943 14.360 1.00 96.81 221 LEU A O 1
ATOM 1766 N N . TRP A 1 222 ? -7.040 12.472 13.910 1.00 96.19 222 TRP A N 1
ATOM 1767 C CA . TRP A 1 222 ? -7.532 13.850 13.860 1.00 96.19 222 TRP A CA 1
ATOM 1768 C C . TRP A 1 222 ? -8.279 14.262 15.139 1.00 96.19 222 TRP A C 1
ATOM 1770 O O . TRP A 1 222 ? -8.838 15.357 15.199 1.00 96.19 222 TRP A O 1
ATOM 1780 N N . GLY A 1 223 ? -8.282 13.420 16.178 1.00 96.50 223 GLY A N 1
ATOM 1781 C CA . GLY A 1 223 ? -8.919 13.713 17.462 1.00 96.50 223 GLY A CA 1
ATOM 1782 C C . GLY A 1 223 ? -10.420 13.406 17.518 1.00 96.50 223 GLY A C 1
ATOM 1783 O O . GLY A 1 223 ? -11.064 13.695 18.531 1.00 96.50 223 GLY A O 1
ATOM 1784 N N . VAL A 1 224 ? -10.999 12.813 16.471 1.00 97.38 224 VAL A N 1
ATOM 1785 C CA . VAL A 1 224 ? -12.421 12.451 16.437 1.00 97.38 224 VAL A CA 1
ATOM 1786 C C . VAL A 1 224 ? -12.646 11.203 17.286 1.00 97.38 224 VAL A C 1
ATOM 1788 O O . VAL A 1 224 ? -11.881 10.244 17.229 1.00 97.38 224 VAL A O 1
ATOM 1791 N N . LYS A 1 225 ? -13.712 11.205 18.097 1.00 98.06 225 LYS A N 1
ATOM 1792 C CA . LYS A 1 225 ? -14.094 10.062 18.938 1.00 98.06 225 LYS A CA 1
ATOM 1793 C C . LYS A 1 225 ? -15.081 9.153 18.214 1.00 98.06 225 LYS A C 1
ATOM 1795 O O . LYS A 1 225 ? -16.142 9.589 17.769 1.00 98.06 225 LYS A O 1
ATOM 1800 N N . HIS A 1 226 ? -14.769 7.865 18.172 1.00 98.25 226 HIS A N 1
ATOM 1801 C CA . HIS A 1 226 ? -15.549 6.829 17.504 1.00 98.25 226 HIS A CA 1
ATOM 1802 C C . HIS A 1 226 ? -16.014 5.794 18.524 1.00 98.25 226 HIS A C 1
ATOM 1804 O O . HIS A 1 226 ? -15.171 5.227 19.218 1.00 98.25 226 HIS A O 1
ATOM 1810 N N . PRO A 1 227 ? -17.321 5.497 18.628 1.00 98.19 227 PRO A N 1
ATOM 1811 C CA . PRO A 1 227 ? -17.784 4.408 19.481 1.00 98.19 227 PRO A CA 1
ATOM 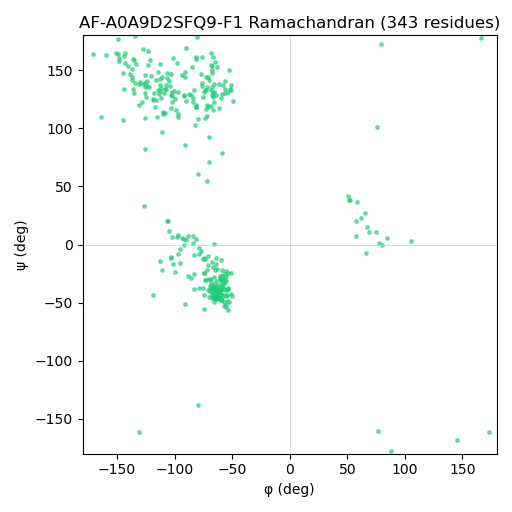1812 C C . PRO A 1 227 ? -17.135 3.092 19.041 1.00 98.19 227 PRO A C 1
ATOM 1814 O O . PRO A 1 227 ? -17.218 2.751 17.860 1.00 98.19 227 PRO A O 1
ATOM 1817 N N . VAL A 1 228 ? -16.546 2.334 19.972 1.00 97.94 228 VAL A N 1
ATOM 1818 C CA . VAL A 1 228 ? -15.843 1.065 19.670 1.00 97.94 228 VAL A CA 1
ATOM 1819 C C . VAL A 1 228 ? -16.715 0.122 18.834 1.00 97.94 228 VAL A C 1
ATOM 1821 O O . VAL A 1 228 ? -16.257 -0.427 17.839 1.00 97.94 228 VAL A O 1
ATOM 1824 N N . ALA A 1 229 ? -18.002 0.008 19.177 1.00 96.44 229 ALA A N 1
ATOM 1825 C CA . ALA A 1 229 ? -18.971 -0.853 18.493 1.00 96.44 229 ALA A CA 1
ATOM 1826 C C . ALA A 1 229 ? -19.263 -0.469 17.026 1.00 96.44 229 ALA A C 1
ATOM 1828 O O . ALA A 1 229 ? -19.939 -1.220 16.326 1.00 96.44 229 ALA A O 1
ATOM 1829 N N . LYS A 1 230 ? -18.823 0.710 16.564 1.00 97.88 230 L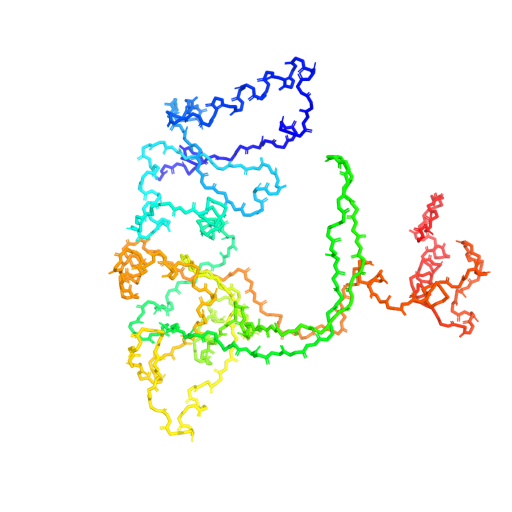YS A N 1
ATOM 1830 C CA . LYS A 1 230 ? -18.995 1.164 15.173 1.00 97.88 230 LYS A CA 1
ATOM 1831 C C . LYS A 1 230 ? -17.723 1.041 14.330 1.00 97.88 230 LYS A C 1
ATOM 1833 O O . LYS A 1 230 ? -17.815 1.219 13.120 1.00 97.88 230 LYS A O 1
ATOM 1838 N N . VAL A 1 231 ? -16.572 0.773 14.947 1.00 98.44 231 VAL A N 1
ATOM 1839 C CA . VAL A 1 231 ? -15.277 0.654 14.265 1.00 98.44 231 VAL A CA 1
ATOM 1840 C C . VAL A 1 231 ? -15.072 -0.793 13.847 1.00 98.44 231 VAL A C 1
ATOM 1842 O O . VAL A 1 231 ? -15.081 -1.666 14.699 1.00 98.44 231 VAL A O 1
ATOM 1845 N N . ASP A 1 232 ? -14.843 -1.065 12.567 1.00 98.50 232 ASP A N 1
ATOM 1846 C CA . ASP A 1 232 ? -14.522 -2.414 12.079 1.00 98.50 232 ASP A CA 1
ATOM 1847 C C . ASP A 1 232 ? -13.072 -2.534 11.594 1.00 98.50 232 ASP A C 1
ATOM 1849 O O . ASP A 1 232 ? -12.529 -3.637 11.544 1.00 98.50 232 ASP A O 1
ATOM 1853 N N . VAL A 1 233 ? -12.436 -1.413 11.241 1.00 98.62 233 VAL A N 1
ATOM 1854 C CA . VAL A 1 233 ? -11.065 -1.366 10.724 1.00 98.62 233 VAL A CA 1
ATOM 1855 C C . VAL A 1 233 ? -10.289 -0.241 11.401 1.00 98.62 233 VAL A C 1
ATOM 1857 O O . VAL A 1 233 ? -10.731 0.909 11.421 1.00 98.62 233 VAL A O 1
ATOM 1860 N N . ILE A 1 234 ? -9.102 -0.574 11.901 1.00 98.62 234 ILE A N 1
ATOM 1861 C CA . ILE A 1 234 ? -8.139 0.378 12.459 1.00 98.62 234 ILE A CA 1
ATOM 1862 C C . ILE A 1 234 ? -6.902 0.351 11.564 1.00 98.62 234 ILE A C 1
ATOM 1864 O O . ILE A 1 234 ? -6.168 -0.634 11.534 1.00 98.62 234 ILE A O 1
ATOM 1868 N N . LEU A 1 235 ? -6.685 1.423 10.811 1.00 98.69 235 LEU A N 1
ATOM 1869 C CA . LEU A 1 235 ? -5.494 1.615 9.990 1.00 98.69 235 LEU A CA 1
ATOM 1870 C C . LEU A 1 235 ? -4.426 2.342 10.803 1.00 98.69 235 LEU A C 1
ATOM 1872 O O . LEU A 1 235 ? -4.747 3.260 11.553 1.00 98.69 235 LEU A O 1
ATOM 1876 N N . THR A 1 236 ? -3.156 2.012 10.603 1.00 98.31 236 THR A N 1
ATOM 1877 C CA . THR A 1 236 ? -2.066 2.869 11.081 1.00 98.31 236 THR A CA 1
ATOM 1878 C C . THR A 1 236 ? -1.759 3.968 10.059 1.00 98.31 236 THR A C 1
ATOM 1880 O O . THR A 1 236 ? -1.979 3.804 8.855 1.00 98.31 236 THR A O 1
ATOM 1883 N N . LYS A 1 237 ? -1.242 5.115 10.513 1.00 97.62 237 LYS A N 1
ATOM 1884 C CA . LYS A 1 237 ? -0.904 6.277 9.671 1.00 97.62 237 LYS A CA 1
ATOM 1885 C C . LYS A 1 237 ? 0.011 5.916 8.504 1.00 97.62 237 LYS A C 1
ATOM 1887 O O . LYS A 1 237 ? -0.180 6.407 7.393 1.00 97.62 237 LYS A O 1
ATOM 1892 N N . SER A 1 238 ? 0.961 5.012 8.724 1.00 96.94 238 SER A N 1
ATOM 1893 C CA . SER A 1 238 ? 1.843 4.485 7.682 1.00 96.94 238 SER A CA 1
ATOM 1894 C C . SER A 1 238 ? 1.081 3.803 6.540 1.00 96.94 238 SER A C 1
ATOM 1896 O O . SER A 1 238 ? 1.559 3.834 5.408 1.00 96.94 238 SER A O 1
ATOM 1898 N N . MET A 1 239 ? -0.121 3.256 6.755 1.00 97.94 239 MET A N 1
ATOM 1899 C CA . MET A 1 239 ? -0.945 2.690 5.680 1.00 97.94 239 MET A CA 1
ATOM 1900 C C . MET A 1 239 ? -1.560 3.768 4.779 1.00 97.94 239 MET A C 1
ATOM 1902 O O . MET A 1 239 ? -1.760 3.515 3.587 1.00 97.94 239 MET A O 1
ATOM 1906 N N . PHE A 1 240 ? -1.844 4.963 5.313 1.00 97.19 240 PHE A N 1
ATOM 1907 C CA . PHE A 1 240 ? -2.475 6.060 4.580 1.00 97.19 240 PHE A CA 1
ATOM 1908 C C . PHE A 1 240 ? -1.434 6.976 3.920 1.00 97.19 240 PHE A C 1
ATOM 1910 O O . PHE A 1 240 ? -1.034 8.021 4.431 1.00 97.19 240 PHE A O 1
ATOM 1917 N N . LYS A 1 241 ? -1.012 6.590 2.714 1.00 94.94 241 LYS A N 1
ATOM 1918 C CA . LYS A 1 241 ? 0.026 7.268 1.922 1.00 94.94 241 LYS A CA 1
ATOM 1919 C C . LYS A 1 241 ? -0.365 8.685 1.479 1.00 94.94 241 LYS A C 1
ATOM 1921 O O . LYS A 1 241 ? 0.511 9.499 1.212 1.00 94.94 241 LYS A O 1
ATOM 1926 N N . GLY A 1 242 ? -1.665 8.974 1.430 1.00 93.19 242 GLY A N 1
ATOM 1927 C CA . GLY A 1 242 ? -2.224 10.282 1.080 1.00 93.19 242 GLY A CA 1
ATOM 1928 C C . GLY A 1 242 ? -2.432 11.226 2.266 1.00 93.19 242 GLY A C 1
ATOM 1929 O O . GLY A 1 242 ? -2.955 12.313 2.054 1.00 93.19 242 GLY A O 1
ATOM 1930 N N . HIS A 1 243 ? -2.039 10.846 3.489 1.00 94.44 243 HIS A N 1
ATOM 1931 C CA . HIS A 1 243 ? -2.266 11.652 4.695 1.00 94.44 243 HIS A CA 1
ATOM 1932 C C . HIS A 1 243 ? -1.752 13.095 4.562 1.00 94.44 243 HIS A C 1
ATOM 1934 O O . HIS A 1 243 ? -2.495 14.036 4.825 1.00 94.44 243 HIS A O 1
ATOM 1940 N N . GLY A 1 244 ? -0.500 13.271 4.120 1.00 93.69 244 GLY A N 1
ATOM 1941 C CA . GLY A 1 244 ? 0.095 14.602 3.944 1.00 93.69 244 GLY A CA 1
ATOM 1942 C C . GLY A 1 244 ? -0.654 15.444 2.912 1.00 93.69 244 GLY A C 1
ATOM 1943 O O . GLY A 1 244 ? -1.027 16.575 3.194 1.00 93.69 244 GLY A O 1
ATOM 1944 N N . TRP A 1 245 ? -0.976 14.857 1.758 1.00 94.81 245 TRP A N 1
ATOM 1945 C CA . TRP A 1 245 ? -1.676 15.554 0.677 1.00 94.81 245 TRP A CA 1
ATOM 1946 C C . TRP A 1 245 ? -3.113 15.929 1.025 1.00 94.81 245 TRP A C 1
ATOM 1948 O O . TRP A 1 245 ? -3.583 16.990 0.622 1.00 94.81 245 TRP A O 1
ATOM 1958 N N . LEU A 1 246 ? -3.804 15.088 1.797 1.00 95.44 246 LEU A N 1
ATOM 1959 C CA . LEU A 1 246 ? -5.131 15.407 2.312 1.00 95.44 246 LEU A CA 1
ATOM 1960 C C . LEU A 1 246 ? -5.071 16.653 3.214 1.00 95.44 246 LEU A C 1
ATOM 1962 O O . LEU A 1 246 ? -5.862 17.576 3.029 1.00 95.44 246 LEU A O 1
ATOM 1966 N N . ALA A 1 247 ? -4.085 16.706 4.119 1.00 94.38 247 ALA A N 1
ATOM 1967 C CA . ALA A 1 247 ? -3.869 17.840 5.015 1.00 94.38 247 ALA A CA 1
ATOM 1968 C C . ALA A 1 247 ? -3.463 19.121 4.264 1.00 94.38 247 ALA A C 1
ATOM 1970 O O . ALA A 1 247 ? -4.018 20.182 4.532 1.00 94.38 247 ALA A O 1
ATOM 1971 N N . GLU A 1 248 ? -2.557 19.026 3.285 1.00 94.75 248 GLU A N 1
ATOM 1972 C CA . GLU A 1 248 ? -2.146 20.148 2.421 1.00 94.75 248 GLU A CA 1
ATOM 1973 C C . GLU A 1 248 ? -3.324 20.748 1.635 1.00 94.75 248 GLU A C 1
ATOM 1975 O O . GLU A 1 248 ? -3.352 21.948 1.379 1.00 94.75 248 GLU A O 1
ATOM 1980 N N . ASN A 1 249 ? -4.320 19.927 1.292 1.00 95.81 249 ASN A N 1
ATOM 1981 C CA . ASN A 1 249 ? -5.549 20.361 0.623 1.00 95.81 249 ASN A CA 1
ATOM 1982 C C . ASN A 1 249 ? -6.622 20.886 1.598 1.00 95.81 249 ASN A C 1
ATOM 1984 O O . ASN A 1 249 ? -7.733 21.194 1.164 1.00 95.81 249 ASN A O 1
ATOM 1988 N N . GLY A 1 250 ? -6.346 20.934 2.907 1.00 95.50 250 GLY A N 1
ATOM 1989 C CA . GLY A 1 250 ? -7.330 21.308 3.927 1.00 95.50 250 GLY A CA 1
ATOM 1990 C C . GLY A 1 250 ? -8.534 20.362 3.991 1.00 95.50 250 GLY A C 1
ATOM 1991 O O . GLY A 1 250 ? -9.611 20.768 4.422 1.00 95.50 250 GLY A O 1
ATOM 1992 N N . LYS A 1 251 ? -8.377 19.117 3.524 1.00 96.75 251 LYS A N 1
ATOM 1993 C CA . LYS A 1 251 ? -9.447 18.118 3.463 1.00 96.75 251 LYS A CA 1
ATOM 1994 C C . LYS A 1 251 ? -9.446 17.234 4.705 1.00 96.75 251 LYS A C 1
ATOM 1996 O O . LYS A 1 251 ? -8.406 16.896 5.266 1.00 96.75 251 LYS A O 1
ATOM 2001 N N . SER A 1 252 ? -10.640 16.830 5.112 1.00 96.12 252 SER A N 1
ATOM 2002 C CA . SER A 1 252 ? -10.882 15.918 6.224 1.00 96.12 252 SER A CA 1
ATOM 2003 C C . SER A 1 252 ? -10.917 14.454 5.773 1.00 96.12 252 SER A C 1
ATOM 2005 O O . SER A 1 252 ? -11.013 14.138 4.584 1.00 96.12 252 SER A O 1
ATOM 2007 N N . TRP A 1 253 ? -10.903 13.529 6.736 1.00 96.50 253 TRP A N 1
ATOM 2008 C CA . TRP A 1 253 ? -11.146 12.112 6.454 1.00 96.50 253 TRP A CA 1
ATOM 2009 C C . TRP A 1 253 ? -12.538 11.857 5.856 1.00 96.50 253 TRP A C 1
ATOM 2011 O O . TRP A 1 253 ? -12.710 10.955 5.039 1.00 96.50 253 TRP A O 1
ATOM 2021 N N . GLU A 1 254 ? -13.527 12.689 6.186 1.00 96.25 254 GLU A N 1
ATOM 2022 C CA . GLU A 1 254 ? -14.855 12.608 5.573 1.00 96.25 254 GLU A CA 1
ATOM 2023 C C . GLU A 1 254 ? -14.823 13.034 4.096 1.00 96.25 254 GLU A C 1
ATOM 2025 O O . GLU A 1 254 ? -15.482 12.405 3.269 1.00 96.25 254 GLU A O 1
ATOM 2030 N N . ASP A 1 255 ? -13.999 14.022 3.724 1.00 97.38 255 ASP A N 1
ATOM 2031 C CA . ASP A 1 255 ? -13.805 14.415 2.319 1.00 97.38 255 ASP A CA 1
ATOM 2032 C C . ASP A 1 255 ? -13.170 13.291 1.491 1.00 97.38 255 ASP A C 1
ATOM 2034 O O . ASP A 1 255 ? -13.553 13.076 0.337 1.00 97.38 255 ASP A O 1
ATOM 2038 N N . TYR A 1 256 ? -12.241 12.530 2.087 1.00 97.81 256 TYR A N 1
ATOM 2039 C CA . TYR A 1 256 ? -11.702 11.314 1.472 1.00 97.81 256 TYR A CA 1
ATOM 2040 C C . TYR A 1 256 ? -12.829 10.323 1.152 1.00 97.81 256 TYR A C 1
ATOM 2042 O O . TYR A 1 256 ? -12.933 9.850 0.017 1.00 97.81 256 TYR A O 1
ATOM 2050 N N . TRP A 1 257 ? -13.711 10.044 2.118 1.00 97.69 257 TRP A N 1
ATOM 2051 C CA . TRP A 1 257 ? -14.837 9.133 1.909 1.00 97.69 257 TRP A CA 1
ATOM 2052 C C . TRP A 1 257 ? -15.893 9.696 0.949 1.00 97.69 257 TRP A C 1
ATOM 2054 O O . TRP A 1 257 ? -16.487 8.943 0.175 1.00 97.69 257 TRP A O 1
ATOM 2064 N N . ALA A 1 258 ? -16.096 11.014 0.915 1.00 97.88 258 ALA A N 1
ATOM 2065 C CA . ALA A 1 258 ? -16.967 11.664 -0.057 1.00 97.88 258 ALA A CA 1
ATOM 2066 C C . ALA A 1 258 ? -16.445 11.477 -1.490 1.00 97.88 258 ALA A C 1
ATOM 2068 O O . ALA A 1 258 ? -17.208 11.071 -2.372 1.00 97.88 258 ALA A O 1
ATOM 2069 N N . ALA A 1 259 ? -15.144 11.682 -1.719 1.00 97.81 259 ALA A N 1
ATOM 2070 C CA . ALA A 1 259 ? -14.506 11.403 -3.004 1.00 97.81 259 ALA A CA 1
ATOM 2071 C C . ALA A 1 259 ? -14.527 9.901 -3.339 1.00 97.81 259 ALA A C 1
ATOM 2073 O O . ALA A 1 259 ? -14.815 9.518 -4.476 1.00 97.81 259 ALA A O 1
ATOM 2074 N N . PHE A 1 260 ? -14.294 9.037 -2.346 1.00 97.19 260 PHE A N 1
ATOM 2075 C CA . PHE A 1 260 ? -14.393 7.583 -2.482 1.00 97.19 260 PHE A CA 1
ATOM 2076 C C . PHE A 1 260 ? -15.767 7.156 -3.020 1.00 97.19 260 PHE A C 1
ATOM 2078 O O . PHE A 1 260 ? -15.844 6.419 -4.010 1.00 97.19 260 PHE A O 1
ATOM 2085 N N . ARG A 1 261 ? -16.847 7.687 -2.431 1.00 96.62 261 ARG A N 1
ATOM 2086 C CA . ARG A 1 261 ? -18.236 7.463 -2.863 1.00 96.62 261 ARG A CA 1
ATOM 2087 C C . ARG A 1 261 ? -18.517 8.049 -4.241 1.00 96.62 261 ARG A C 1
ATOM 2089 O O . ARG A 1 261 ? -19.004 7.328 -5.113 1.00 96.62 261 ARG A O 1
ATOM 2096 N N . LYS A 1 262 ?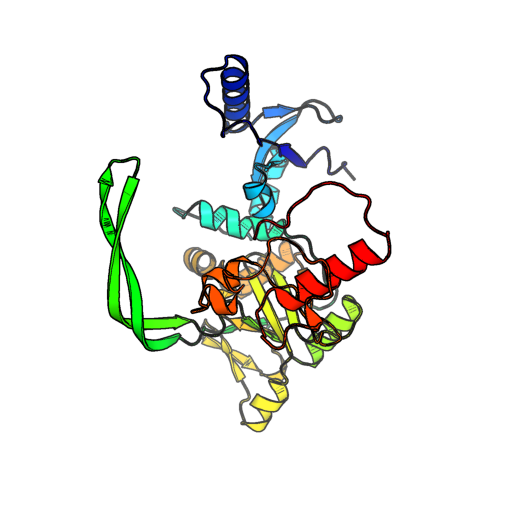 -18.155 9.319 -4.466 1.00 97.56 262 LYS A N 1
ATOM 2097 C CA . LYS A 1 262 ? -18.311 10.027 -5.753 1.00 97.56 262 LYS A CA 1
ATOM 2098 C C . LYS A 1 262 ? -17.747 9.206 -6.910 1.00 97.56 262 LYS A C 1
ATOM 2100 O O . LYS A 1 262 ? -18.386 9.065 -7.950 1.00 97.56 262 LYS A O 1
ATOM 2105 N N . TYR A 1 263 ? -16.563 8.632 -6.716 1.00 96.62 263 TYR A N 1
ATOM 2106 C CA . TYR A 1 263 ? -15.869 7.858 -7.737 1.00 96.62 263 TYR A CA 1
ATOM 2107 C C . TYR A 1 263 ? -16.167 6.357 -7.712 1.00 96.62 263 TYR A C 1
ATOM 2109 O O . TYR A 1 263 ? -15.587 5.617 -8.511 1.00 96.62 263 TYR A O 1
ATOM 2117 N N . ARG A 1 264 ? -17.086 5.891 -6.855 1.00 95.12 264 ARG A N 1
ATOM 2118 C CA . ARG A 1 264 ? -17.458 4.472 -6.715 1.00 95.12 264 ARG A CA 1
ATOM 2119 C C . ARG A 1 264 ? -16.236 3.570 -6.533 1.00 95.12 264 ARG A C 1
ATOM 2121 O O . ARG A 1 264 ? -16.105 2.509 -7.167 1.00 95.12 264 ARG A O 1
ATOM 2128 N N . HIS A 1 265 ? -15.297 4.037 -5.718 1.00 95.56 265 HIS A N 1
ATOM 2129 C CA . HIS A 1 265 ? -14.175 3.220 -5.285 1.00 95.56 265 HIS A CA 1
ATOM 2130 C C . HIS A 1 265 ? -14.680 2.087 -4.386 1.00 95.56 265 HIS A C 1
ATOM 2132 O O . HIS A 1 265 ? -15.815 2.092 -3.919 1.00 95.56 265 HIS A O 1
ATOM 2138 N N . ALA A 1 266 ? -13.855 1.062 -4.232 1.00 95.38 266 ALA A N 1
ATOM 2139 C CA . ALA A 1 266 ? -14.159 -0.112 -3.427 1.00 95.38 266 ALA A CA 1
ATOM 2140 C C . ALA A 1 266 ? -12.881 -0.576 -2.729 1.00 95.38 266 ALA A C 1
ATOM 2142 O O . ALA A 1 266 ? -11.775 -0.186 -3.119 1.00 95.38 266 ALA A O 1
ATOM 2143 N N . LEU A 1 267 ? -13.039 -1.425 -1.718 1.00 96.44 267 LEU A N 1
ATOM 2144 C CA . LEU A 1 267 ? -11.921 -2.166 -1.155 1.00 96.44 267 LEU A CA 1
ATOM 2145 C C . LEU A 1 267 ? -11.429 -3.188 -2.176 1.00 96.44 267 LEU A C 1
ATOM 2147 O O . LEU A 1 267 ? -12.224 -3.944 -2.731 1.00 96.44 267 LEU A O 1
ATOM 2151 N N . TYR A 1 268 ? -10.118 -3.254 -2.373 1.00 96.81 268 TYR A N 1
ATOM 2152 C CA . TYR A 1 268 ? -9.491 -4.351 -3.097 1.00 96.81 268 TYR A CA 1
ATOM 2153 C C . TYR A 1 268 ? -8.649 -5.185 -2.146 1.00 96.81 268 TYR A C 1
ATOM 2155 O O . TYR A 1 268 ? -7.867 -4.644 -1.364 1.00 96.81 268 TYR A O 1
ATOM 2163 N N . VAL A 1 269 ? -8.775 -6.504 -2.244 1.00 97.06 269 VAL A N 1
ATOM 2164 C CA . VAL A 1 269 ? -7.922 -7.452 -1.528 1.00 97.06 269 VAL A CA 1
ATOM 2165 C C . VAL A 1 269 ? -6.995 -8.110 -2.537 1.00 97.06 269 VAL A C 1
ATOM 2167 O O . VAL A 1 269 ? -7.422 -8.805 -3.453 1.00 97.06 269 VAL A O 1
ATOM 2170 N N . THR A 1 270 ? -5.709 -7.818 -2.396 1.00 94.94 270 THR A N 1
ATOM 2171 C CA . THR A 1 270 ? -4.655 -8.257 -3.323 1.00 94.94 270 THR A CA 1
ATOM 2172 C C . THR A 1 270 ? -4.075 -9.617 -2.948 1.00 94.94 270 THR A C 1
ATOM 2174 O O . THR A 1 270 ? -3.602 -10.339 -3.818 1.00 94.94 270 THR A O 1
ATOM 2177 N N . ASN A 1 271 ? -4.128 -9.974 -1.663 1.00 95.56 271 ASN A N 1
ATOM 2178 C CA . ASN A 1 271 ? -3.700 -11.268 -1.149 1.00 95.56 271 ASN A CA 1
ATOM 2179 C C . ASN A 1 271 ? -4.347 -11.537 0.218 1.00 95.56 271 ASN A C 1
ATOM 2181 O O . ASN A 1 271 ? -4.819 -10.607 0.877 1.00 95.56 271 ASN A O 1
ATOM 2185 N N . VAL A 1 272 ? -4.339 -12.791 0.653 1.00 96.19 272 VAL A N 1
ATOM 2186 C CA . VAL A 1 272 ? -4.908 -13.249 1.927 1.00 96.19 272 VAL A CA 1
ATOM 2187 C C . VAL A 1 272 ? -3.957 -14.221 2.623 1.00 96.19 272 VAL A C 1
ATOM 2189 O O . VAL A 1 272 ? -3.074 -14.801 1.988 1.00 96.19 272 VAL A O 1
ATOM 2192 N N . SER A 1 273 ? -4.102 -14.400 3.938 1.00 94.00 273 SER A N 1
ATOM 2193 C CA . SER A 1 273 ? -3.338 -15.432 4.648 1.00 94.00 273 SER A CA 1
ATOM 2194 C C . SER A 1 273 ? -3.688 -16.836 4.150 1.00 94.00 273 SER A C 1
ATOM 2196 O O . SER A 1 273 ? -4.795 -17.102 3.683 1.00 94.00 273 SER A O 1
ATOM 2198 N N . LYS A 1 274 ? -2.736 -17.767 4.265 1.00 89.00 274 LYS A N 1
ATOM 2199 C CA . LYS A 1 274 ? -2.995 -19.185 3.989 1.00 89.00 274 LYS A CA 1
ATOM 2200 C C . LYS A 1 274 ? -3.988 -19.726 5.020 1.00 89.00 274 LYS A C 1
ATOM 2202 O O . LYS A 1 274 ? -3.837 -19.457 6.207 1.00 89.00 274 LYS A O 1
ATOM 2207 N N . GLU A 1 275 ? -4.949 -20.534 4.580 1.00 86.69 275 GLU A N 1
ATOM 2208 C CA . GLU A 1 275 ? -5.915 -21.171 5.491 1.00 86.69 275 GLU A CA 1
ATOM 2209 C C . GLU A 1 275 ? -5.272 -22.217 6.403 1.00 86.69 275 GLU A C 1
ATOM 2211 O O . GLU A 1 275 ? -5.739 -22.470 7.512 1.00 86.69 275 GLU A O 1
ATOM 2216 N N . ARG A 1 276 ? -4.200 -22.853 5.918 1.00 84.50 276 ARG A N 1
ATOM 2217 C CA . ARG A 1 276 ? -3.437 -23.853 6.658 1.00 84.50 276 ARG A CA 1
ATOM 2218 C C . ARG A 1 276 ? -1.981 -23.411 6.769 1.00 84.50 276 ARG A C 1
ATOM 2220 O O . ARG A 1 276 ? -1.405 -22.992 5.758 1.00 84.50 276 ARG A O 1
ATOM 2227 N N . PRO A 1 277 ? -1.368 -23.534 7.956 1.00 79.75 277 PRO A N 1
ATOM 2228 C CA . PRO A 1 277 ? 0.068 -23.366 8.103 1.00 79.75 277 PRO A CA 1
ATOM 2229 C C . PRO A 1 277 ? 0.808 -24.336 7.178 1.00 79.75 277 PRO A C 1
ATOM 2231 O O . PRO A 1 277 ? 0.408 -25.490 7.025 1.00 79.75 277 PRO A O 1
ATOM 2234 N N . GLN A 1 278 ? 1.895 -23.874 6.568 1.00 79.75 278 GLN A N 1
ATOM 2235 C CA . GLN A 1 278 ? 2.837 -24.752 5.880 1.00 79.75 278 GLN A CA 1
ATOM 2236 C C . GLN A 1 278 ? 4.031 -24.986 6.801 1.00 79.75 278 GLN A C 1
ATOM 2238 O O . GLN A 1 278 ? 4.567 -24.029 7.351 1.00 79.75 278 GLN A O 1
ATOM 2243 N N . GLY A 1 279 ? 4.444 -26.245 6.958 1.00 81.44 279 GLY A N 1
ATOM 2244 C CA . GLY A 1 279 ? 5.621 -26.600 7.760 1.00 81.44 279 GLY A CA 1
ATOM 2245 C C . GLY A 1 279 ? 6.957 -26.276 7.085 1.00 81.44 279 GLY A C 1
ATOM 2246 O O . GLY A 1 279 ? 7.992 -26.328 7.736 1.00 81.44 279 GLY A O 1
ATOM 2247 N N . PHE A 1 280 ? 6.943 -25.935 5.792 1.00 81.81 280 PHE A N 1
ATOM 2248 C CA . PHE A 1 280 ? 8.141 -25.708 4.987 1.00 81.81 280 PHE A CA 1
ATOM 2249 C C . PHE A 1 280 ? 7.983 -24.463 4.106 1.00 81.81 280 PHE A C 1
ATOM 2251 O O . PHE A 1 280 ? 6.875 -24.120 3.686 1.00 81.81 280 PHE A O 1
ATOM 2258 N N . THR A 1 281 ? 9.101 -23.807 3.798 1.00 81.19 281 THR A N 1
ATOM 2259 C CA . THR A 1 281 ? 9.200 -22.705 2.831 1.00 81.19 281 THR A CA 1
ATOM 2260 C C . THR A 1 281 ? 10.421 -22.916 1.940 1.00 81.19 281 THR A C 1
ATOM 2262 O O . THR A 1 281 ? 11.341 -23.645 2.308 1.00 81.19 281 THR A O 1
ATOM 2265 N N . GLN A 1 282 ? 10.442 -22.288 0.768 1.00 80.81 282 GLN A N 1
ATOM 2266 C CA . GLN A 1 282 ? 11.614 -22.318 -0.104 1.00 80.81 282 GLN A CA 1
ATOM 2267 C C . GLN A 1 282 ? 12.728 -21.441 0.478 1.00 80.81 282 GLN A C 1
ATOM 2269 O O . GLN A 1 282 ? 12.488 -20.298 0.872 1.00 80.81 282 GLN A O 1
ATOM 2274 N N . LEU A 1 283 ? 13.947 -21.978 0.515 1.00 78.94 283 LEU A N 1
ATOM 2275 C CA . LEU A 1 283 ? 15.146 -21.256 0.925 1.00 78.94 283 LEU A CA 1
ATOM 2276 C C . LEU A 1 283 ? 15.713 -20.476 -0.267 1.00 78.94 283 LEU A C 1
ATOM 2278 O O . LEU A 1 283 ? 16.023 -21.057 -1.304 1.00 78.94 283 LEU A O 1
ATOM 2282 N N . ASN A 1 284 ? 15.858 -19.160 -0.116 1.00 80.50 284 ASN A N 1
ATOM 2283 C CA . ASN A 1 284 ? 16.573 -18.322 -1.078 1.00 80.50 284 ASN A CA 1
ATOM 2284 C C . ASN A 1 284 ? 18.069 -18.299 -0.716 1.00 80.50 284 ASN A C 1
ATOM 2286 O O . ASN A 1 284 ? 18.417 -18.008 0.429 1.00 80.50 284 ASN A O 1
ATOM 2290 N N . TYR A 1 285 ? 18.942 -18.564 -1.695 1.00 79.62 285 TYR A N 1
ATOM 2291 C CA . TYR A 1 285 ? 20.400 -18.586 -1.526 1.00 79.62 285 TYR A CA 1
ATOM 2292 C C . TYR A 1 285 ? 20.966 -17.279 -0.945 1.00 79.62 285 TYR A C 1
ATOM 2294 O O . TYR A 1 285 ? 21.980 -17.310 -0.257 1.00 79.62 285 TYR A O 1
ATOM 2302 N N . GLN A 1 286 ? 20.300 -16.138 -1.159 1.00 80.00 286 GLN A N 1
ATOM 2303 C CA . GLN A 1 286 ? 20.722 -14.841 -0.615 1.00 80.00 286 GLN A CA 1
ATOM 2304 C C . GLN A 1 286 ? 20.800 -14.833 0.919 1.00 80.00 286 GLN A C 1
ATOM 2306 O O . GLN A 1 286 ? 21.628 -14.126 1.487 1.00 80.00 286 GLN A O 1
ATOM 2311 N N . PHE A 1 287 ? 19.982 -15.636 1.609 1.00 81.31 287 PHE A N 1
ATOM 2312 C CA . PHE A 1 287 ? 20.070 -15.740 3.067 1.00 81.31 287 PHE A CA 1
ATOM 2313 C C . PHE A 1 287 ? 21.348 -16.453 3.514 1.00 81.31 287 PHE A C 1
ATOM 2315 O O . PHE A 1 287 ? 21.899 -16.118 4.560 1.00 81.31 287 PHE A O 1
ATOM 2322 N N . LEU A 1 288 ? 21.872 -17.372 2.703 1.00 80.94 288 LEU A N 1
ATOM 2323 C CA . LEU A 1 288 ? 23.063 -18.155 3.036 1.00 80.94 288 LEU A CA 1
ATOM 2324 C C . LEU A 1 288 ? 24.311 -17.289 3.149 1.00 80.94 288 LEU A C 1
ATOM 2326 O O . LEU A 1 288 ? 25.140 -17.534 4.015 1.00 80.94 288 LEU A O 1
ATOM 2330 N N . THR A 1 289 ? 24.400 -16.231 2.342 1.00 73.81 289 THR A N 1
ATOM 2331 C CA . THR A 1 289 ? 25.515 -15.275 2.392 1.00 73.81 289 THR A CA 1
ATOM 2332 C C . THR A 1 289 ? 25.448 -14.317 3.582 1.00 73.81 289 THR A C 1
ATOM 2334 O O . THR A 1 289 ? 26.410 -13.602 3.839 1.00 73.81 289 THR A O 1
ATOM 2337 N N . THR A 1 290 ? 24.313 -14.259 4.286 1.00 76.19 290 THR A N 1
ATOM 2338 C CA . THR A 1 290 ? 24.119 -13.377 5.454 1.00 76.19 290 THR A CA 1
ATOM 2339 C C . THR A 1 290 ? 24.241 -14.099 6.788 1.00 76.19 290 THR A C 1
ATOM 2341 O O . THR A 1 290 ? 24.406 -13.453 7.821 1.00 76.19 290 THR A O 1
ATOM 2344 N N . LEU A 1 291 ? 24.155 -15.430 6.781 1.00 78.25 291 LEU A N 1
ATOM 2345 C CA . LEU A 1 291 ? 24.430 -16.230 7.963 1.00 78.25 291 LEU A CA 1
ATOM 2346 C C . LEU A 1 291 ? 25.933 -16.170 8.245 1.00 78.25 291 LEU A C 1
ATOM 2348 O O . LEU A 1 291 ? 26.740 -16.223 7.319 1.00 78.25 291 LEU A O 1
ATOM 2352 N N . SER A 1 292 ? 26.313 -16.112 9.522 1.00 78.88 292 SER A N 1
ATOM 2353 C CA . SER A 1 292 ? 27.700 -16.320 9.964 1.00 78.88 292 SER A CA 1
ATOM 2354 C C . SER A 1 292 ? 28.090 -17.797 9.826 1.00 78.88 292 SER A C 1
ATOM 2356 O O . SER A 1 292 ? 28.459 -18.438 10.802 1.00 78.88 292 SER A O 1
ATOM 2358 N N . MET A 1 293 ? 27.924 -18.341 8.623 1.00 83.38 293 MET A N 1
ATOM 2359 C CA . MET A 1 293 ? 28.175 -19.726 8.264 1.00 83.38 293 MET A CA 1
ATOM 2360 C C . MET A 1 293 ? 29.561 -19.821 7.635 1.00 83.38 293 MET A C 1
ATOM 2362 O O . MET A 1 293 ? 29.925 -19.051 6.744 1.00 83.38 293 MET A O 1
ATOM 2366 N N . THR A 1 294 ? 30.345 -20.773 8.109 1.00 86.62 294 THR A N 1
ATOM 2367 C CA . THR A 1 294 ? 31.648 -21.101 7.543 1.00 86.62 294 THR A CA 1
ATOM 2368 C C . THR A 1 294 ? 31.492 -21.892 6.245 1.00 86.62 294 THR A C 1
ATOM 2370 O O . THR A 1 294 ? 30.458 -22.507 5.982 1.00 86.62 294 THR A O 1
ATOM 2373 N N . GLY A 1 295 ? 32.553 -21.921 5.432 1.00 85.69 295 GLY A N 1
ATOM 2374 C CA . GLY A 1 295 ? 32.594 -22.810 4.268 1.00 85.69 295 GLY A CA 1
ATOM 2375 C C . GLY A 1 295 ? 32.334 -24.268 4.658 1.00 85.69 295 GLY A C 1
ATOM 2376 O O . GLY A 1 295 ? 31.569 -24.938 3.983 1.00 85.69 295 GLY A O 1
ATOM 2377 N N . GLU A 1 296 ? 32.869 -24.711 5.797 1.00 89.06 296 GLU A N 1
ATOM 2378 C CA . GLU A 1 296 ? 32.703 -26.076 6.308 1.00 89.06 296 GLU A CA 1
ATOM 2379 C C . GLU A 1 296 ? 31.255 -26.415 6.692 1.00 89.06 296 GLU A C 1
ATOM 2381 O O . GLU A 1 296 ? 30.787 -27.517 6.430 1.00 89.06 296 GLU A O 1
ATOM 2386 N N . GLU A 1 297 ? 30.503 -25.469 7.254 1.00 89.00 297 GLU A N 1
ATOM 2387 C CA . GLU A 1 297 ? 29.080 -25.671 7.568 1.00 89.00 297 GLU A CA 1
ATOM 2388 C C . GLU A 1 297 ? 28.198 -25.666 6.308 1.00 89.00 297 GLU A C 1
ATOM 2390 O O . GLU A 1 297 ? 27.169 -26.348 6.252 1.00 89.00 297 GLU A O 1
ATOM 2395 N N . PHE A 1 298 ? 28.601 -24.915 5.279 1.00 88.44 298 PHE A N 1
ATOM 2396 C CA . PHE A 1 298 ? 27.903 -24.882 3.996 1.00 88.44 298 PHE A CA 1
ATOM 2397 C C . PHE A 1 298 ? 28.148 -26.159 3.181 1.00 88.44 298 PHE A C 1
ATOM 2399 O O . PHE A 1 298 ? 27.199 -26.836 2.762 1.00 88.44 298 PHE A O 1
ATOM 2406 N N . ARG A 1 299 ? 29.431 -26.455 2.958 1.00 90.81 299 ARG A N 1
ATOM 2407 C CA . ARG A 1 299 ? 29.973 -27.610 2.250 1.00 90.81 299 ARG A CA 1
ATOM 2408 C C . ARG A 1 299 ? 31.477 -27.755 2.571 1.00 90.81 299 ARG A C 1
ATOM 2410 O O . ARG A 1 299 ? 32.261 -26.943 2.073 1.00 90.81 299 ARG A O 1
ATOM 2417 N N . PRO A 1 300 ? 31.889 -28.785 3.334 1.00 92.62 300 PRO A N 1
ATOM 2418 C CA . PRO A 1 300 ? 33.297 -29.056 3.616 1.00 92.62 300 PRO A CA 1
ATOM 2419 C C . PRO A 1 300 ? 34.147 -29.127 2.347 1.00 92.62 300 PRO A C 1
ATOM 2421 O O . PRO A 1 300 ? 33.752 -29.745 1.354 1.00 92.62 300 PRO A O 1
ATOM 2424 N N . ARG A 1 301 ? 35.305 -28.458 2.363 1.00 90.00 301 ARG A N 1
ATOM 2425 C CA . ARG A 1 301 ? 36.146 -28.289 1.160 1.00 90.00 301 ARG A CA 1
ATOM 2426 C C . ARG A 1 301 ? 36.832 -29.572 0.699 1.00 90.00 301 ARG A C 1
ATOM 2428 O O . ARG A 1 301 ? 37.330 -29.619 -0.420 1.00 90.00 301 ARG A O 1
ATOM 2435 N N . ASP A 1 302 ? 36.906 -30.571 1.569 1.00 92.19 302 ASP A N 1
ATOM 2436 C CA . ASP A 1 302 ? 37.498 -31.879 1.297 1.00 92.19 302 ASP A CA 1
ATOM 2437 C C . ASP A 1 302 ? 36.528 -32.845 0.596 1.00 92.19 302 ASP A C 1
ATOM 2439 O O . ASP A 1 302 ? 36.943 -33.919 0.163 1.00 92.19 302 ASP A O 1
ATOM 2443 N N . LEU A 1 303 ? 35.245 -32.484 0.474 1.00 91.19 303 LEU A N 1
ATOM 2444 C CA . LEU A 1 303 ? 34.257 -33.313 -0.208 1.00 91.19 303 LEU A CA 1
ATOM 2445 C C . LEU A 1 303 ? 34.461 -33.304 -1.732 1.00 91.19 303 LEU A C 1
ATOM 2447 O O . LEU A 1 303 ? 34.775 -32.262 -2.308 1.00 91.19 303 LEU A O 1
ATOM 2451 N N . PRO A 1 304 ? 34.225 -34.439 -2.414 1.00 88.38 304 PRO A N 1
ATOM 2452 C CA . PRO A 1 304 ? 34.390 -34.534 -3.862 1.00 88.38 304 PRO A CA 1
ATOM 2453 C C . PRO A 1 304 ? 33.337 -33.704 -4.613 1.00 88.38 304 PRO A C 1
ATOM 2455 O O . PRO A 1 304 ? 32.220 -33.524 -4.138 1.00 88.38 304 PRO A O 1
ATOM 2458 N N . ASP A 1 305 ? 33.634 -33.258 -5.835 1.00 83.06 305 ASP A N 1
ATOM 2459 C CA . ASP A 1 305 ? 32.671 -32.515 -6.677 1.00 83.06 305 ASP A CA 1
ATOM 2460 C C . ASP A 1 305 ? 31.433 -33.346 -7.083 1.00 83.06 305 ASP A C 1
ATOM 2462 O O . ASP A 1 305 ? 30.419 -32.804 -7.529 1.00 83.06 305 ASP A O 1
ATOM 2466 N N . GLY A 1 306 ? 31.510 -34.673 -6.957 1.00 83.56 306 GLY A N 1
ATOM 2467 C CA . GLY A 1 306 ? 30.438 -35.614 -7.260 1.00 83.56 306 GLY A CA 1
ATOM 2468 C C . GLY A 1 306 ? 30.501 -36.851 -6.368 1.00 83.56 306 GLY A C 1
ATOM 2469 O O . GLY A 1 306 ? 31.516 -37.123 -5.733 1.00 83.56 306 GLY A O 1
ATOM 2470 N N . TRP A 1 307 ? 29.403 -37.601 -6.329 1.00 87.31 307 TRP A N 1
ATOM 2471 C CA . TRP A 1 307 ? 29.210 -38.705 -5.392 1.00 87.31 307 TRP A CA 1
ATOM 2472 C C . TRP A 1 307 ? 29.080 -40.045 -6.115 1.00 87.31 307 TRP A C 1
ATOM 2474 O O . TRP A 1 307 ? 28.208 -40.201 -6.969 1.00 87.31 307 TRP A O 1
ATOM 2484 N N . GLU A 1 308 ? 29.927 -41.011 -5.755 1.00 85.94 308 GLU A N 1
ATOM 2485 C CA . GLU A 1 308 ? 29.814 -42.414 -6.199 1.00 85.94 308 GLU A CA 1
ATOM 2486 C C . GLU A 1 308 ? 28.872 -43.227 -5.292 1.00 85.94 308 GLU A C 1
ATOM 2488 O O . GLU A 1 308 ? 28.188 -44.145 -5.745 1.00 85.94 308 GLU A O 1
ATOM 2493 N N . HIS A 1 309 ? 28.782 -42.838 -4.021 1.00 88.25 309 HIS A N 1
ATOM 2494 C CA . HIS A 1 309 ? 27.921 -43.413 -2.987 1.00 88.25 309 HIS A CA 1
ATOM 2495 C C . HIS A 1 309 ? 27.018 -42.329 -2.389 1.00 88.25 309 HIS A C 1
ATOM 2497 O O . HIS A 1 309 ? 27.234 -41.138 -2.621 1.00 88.25 309 HIS A O 1
ATOM 2503 N N . SER A 1 310 ? 25.986 -42.707 -1.633 1.00 90.12 310 SER A N 1
ATOM 2504 C CA . SER A 1 310 ? 25.037 -41.711 -1.137 1.00 90.12 310 SER A CA 1
ATOM 2505 C C . SER A 1 310 ? 25.715 -40.765 -0.137 1.00 90.12 310 SER A C 1
ATOM 2507 O O . SER A 1 310 ? 26.272 -41.245 0.850 1.00 90.12 310 SER A O 1
ATOM 2509 N N . PRO A 1 311 ? 25.576 -39.429 -0.275 1.00 91.94 311 PRO A N 1
ATOM 2510 C CA . PRO A 1 311 ? 26.083 -38.487 0.726 1.00 91.94 311 PRO A CA 1
ATOM 2511 C C . PRO A 1 311 ? 25.551 -38.758 2.141 1.00 91.94 311 PRO A C 1
ATOM 2513 O O . PRO A 1 311 ? 26.174 -38.360 3.121 1.00 91.94 311 PRO A O 1
ATOM 2516 N N . LYS A 1 312 ? 24.404 -39.445 2.278 1.00 90.81 312 LYS A N 1
ATOM 2517 C CA . LYS A 1 312 ? 23.846 -39.885 3.570 1.00 90.81 312 LYS A CA 1
ATOM 2518 C C . LYS A 1 312 ? 24.790 -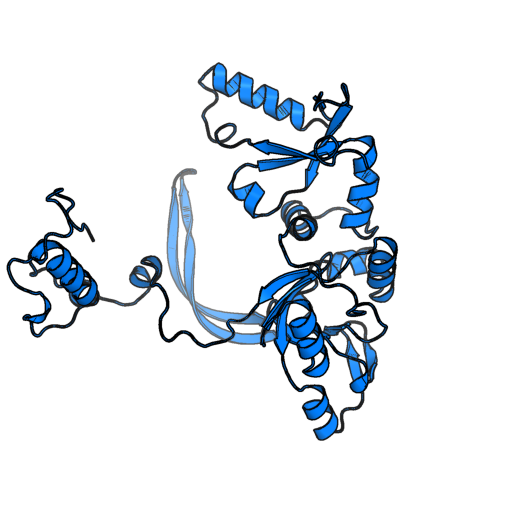40.765 4.387 1.00 90.81 312 LYS A C 1
ATOM 2520 O O . LYS A 1 312 ? 24.621 -40.808 5.601 1.00 90.81 312 LYS A O 1
ATOM 2525 N N . GLU A 1 313 ? 25.719 -41.458 3.739 1.00 90.69 313 GLU A N 1
ATOM 2526 C CA . GLU A 1 313 ? 26.662 -42.376 4.382 1.00 90.69 313 GLU A CA 1
ATOM 2527 C C . GLU A 1 313 ? 27.772 -41.637 5.142 1.00 90.69 313 GLU A C 1
ATOM 2529 O O . GLU A 1 313 ? 28.303 -42.169 6.115 1.00 90.69 313 GLU A O 1
ATOM 2534 N N . ASP A 1 314 ? 28.083 -40.389 4.769 1.00 91.00 314 ASP A N 1
ATOM 2535 C CA . ASP A 1 314 ? 28.993 -39.545 5.545 1.00 91.00 314 ASP A CA 1
ATOM 2536 C C . ASP A 1 314 ? 28.333 -39.180 6.889 1.00 91.00 314 ASP A C 1
ATOM 2538 O O . ASP A 1 314 ? 27.158 -38.816 6.936 1.00 91.00 314 ASP A O 1
ATOM 2542 N N . ALA A 1 315 ? 29.052 -39.256 8.008 1.00 92.50 315 ALA A N 1
ATOM 2543 C CA . ALA A 1 315 ? 28.488 -38.931 9.322 1.00 92.50 315 ALA A CA 1
ATOM 2544 C C . ALA A 1 315 ? 28.312 -37.415 9.550 1.00 92.50 315 ALA A C 1
ATOM 2546 O O . ALA A 1 315 ? 27.467 -36.999 10.351 1.00 92.50 315 ALA A O 1
ATOM 2547 N N . ARG A 1 316 ? 29.086 -36.577 8.848 1.00 92.06 316 ARG A N 1
ATOM 2548 C CA . ARG A 1 316 ? 29.082 -35.115 8.999 1.00 92.06 316 ARG A CA 1
ATOM 2549 C C . ARG A 1 316 ? 27.766 -34.516 8.517 1.00 92.06 316 ARG A C 1
ATOM 2551 O O . ARG A 1 316 ? 27.087 -35.069 7.653 1.00 92.06 316 ARG A O 1
ATOM 2558 N N . GLN A 1 317 ? 27.404 -33.362 9.066 1.00 90.75 317 GLN A N 1
ATOM 2559 C CA . GLN A 1 317 ? 26.247 -32.586 8.626 1.00 90.75 317 GLN A CA 1
ATOM 2560 C C . GLN A 1 317 ? 26.733 -31.274 8.024 1.00 90.75 317 GLN A C 1
ATOM 2562 O O . GLN A 1 317 ? 27.525 -30.568 8.639 1.00 90.75 317 GLN A O 1
ATOM 2567 N N . TRP A 1 318 ? 26.245 -30.963 6.829 1.00 92.19 318 TRP A N 1
ATOM 2568 C CA . TRP A 1 318 ? 26.467 -29.693 6.150 1.00 92.19 318 TRP A CA 1
ATOM 2569 C C . TRP A 1 318 ? 25.193 -29.310 5.400 1.00 92.19 318 TRP A C 1
ATOM 2571 O O . TRP A 1 318 ? 24.360 -30.168 5.086 1.00 92.19 318 TRP A O 1
ATOM 2581 N N . LEU A 1 319 ? 25.015 -28.020 5.130 1.00 88.94 319 LEU A N 1
ATOM 2582 C CA . LEU A 1 319 ? 23.748 -27.484 4.637 1.00 88.94 319 LEU A CA 1
ATOM 2583 C C . LEU A 1 319 ? 23.291 -28.126 3.317 1.00 88.94 319 LEU A C 1
ATOM 2585 O O . LEU A 1 319 ? 22.116 -28.454 3.145 1.00 88.94 319 LEU A O 1
ATOM 2589 N N . THR A 1 320 ? 24.216 -28.300 2.374 1.00 89.44 320 THR A N 1
ATOM 2590 C CA . THR A 1 320 ? 23.911 -28.781 1.017 1.00 89.44 320 THR A CA 1
ATOM 2591 C C . THR A 1 320 ? 23.709 -30.299 0.929 1.00 89.44 320 THR A C 1
ATOM 2593 O O . THR A 1 320 ? 23.181 -30.783 -0.074 1.00 89.44 320 THR A O 1
ATOM 2596 N N . LYS A 1 321 ? 23.980 -31.054 2.006 1.00 91.69 321 LYS A N 1
ATOM 2597 C CA . LYS A 1 321 ? 23.907 -32.524 2.049 1.00 91.69 321 LYS A CA 1
ATOM 2598 C C . LYS A 1 321 ? 22.567 -33.096 1.601 1.00 91.69 321 LYS A C 1
ATOM 2600 O O . LYS A 1 321 ? 22.528 -34.088 0.873 1.00 91.69 321 LYS A O 1
ATOM 2605 N N . ALA A 1 322 ? 21.462 -32.492 2.039 1.00 88.69 322 ALA A N 1
ATOM 2606 C CA . ALA A 1 322 ? 20.120 -32.948 1.678 1.00 88.69 322 ALA A CA 1
ATOM 2607 C C . ALA A 1 322 ? 19.879 -32.822 0.165 1.00 88.69 322 ALA A C 1
ATOM 2609 O O . ALA A 1 322 ? 19.406 -33.763 -0.470 1.00 88.69 322 ALA A O 1
ATOM 2610 N N . THR A 1 323 ? 20.278 -31.692 -0.420 1.00 88.38 323 THR A N 1
ATOM 2611 C CA . THR A 1 323 ? 20.180 -31.436 -1.862 1.00 88.38 323 THR A CA 1
ATOM 2612 C C . THR A 1 323 ? 21.090 -32.367 -2.658 1.00 88.38 323 THR A C 1
ATOM 2614 O O . THR A 1 323 ? 20.649 -32.955 -3.642 1.00 88.38 323 THR A O 1
ATOM 2617 N N . GLU A 1 324 ? 22.338 -32.548 -2.222 1.00 90.62 324 GLU A N 1
ATOM 2618 C CA . GLU A 1 324 ? 23.292 -33.470 -2.852 1.00 90.62 324 GLU A CA 1
ATOM 2619 C C . GLU A 1 324 ? 22.791 -34.917 -2.819 1.00 90.62 324 GLU A C 1
ATOM 2621 O O . GLU A 1 324 ? 22.925 -35.647 -3.798 1.00 90.62 324 GLU A O 1
ATOM 2626 N N . THR A 1 325 ? 22.156 -35.319 -1.716 1.00 91.12 325 THR A N 1
ATOM 2627 C CA . THR A 1 325 ? 21.565 -36.651 -1.564 1.00 91.12 325 THR A CA 1
ATOM 2628 C C . THR A 1 325 ? 20.412 -36.875 -2.533 1.00 91.12 325 THR A C 1
ATOM 2630 O O . THR A 1 325 ? 20.344 -37.930 -3.162 1.00 91.12 325 THR A O 1
ATOM 2633 N N . GLU A 1 326 ? 19.490 -35.917 -2.652 1.00 88.69 326 GLU A N 1
ATOM 2634 C CA . GLU A 1 326 ? 18.384 -36.053 -3.605 1.00 88.69 326 GLU A CA 1
ATOM 2635 C C . GLU A 1 326 ? 18.872 -36.003 -5.051 1.00 88.69 326 GLU A C 1
ATOM 2637 O O . GLU A 1 326 ? 18.407 -36.779 -5.881 1.00 88.69 326 GLU A O 1
ATOM 2642 N N . TYR A 1 327 ? 19.876 -35.178 -5.354 1.00 86.62 327 TYR A N 1
ATOM 2643 C CA . TYR A 1 327 ? 20.506 -35.186 -6.671 1.00 86.62 327 TYR A CA 1
ATOM 2644 C C . TYR A 1 327 ? 21.171 -36.534 -6.993 1.00 86.62 327 TYR A C 1
ATOM 2646 O O . TYR A 1 327 ? 21.019 -37.036 -8.107 1.00 86.62 327 TYR A O 1
ATOM 2654 N N . TYR A 1 328 ? 21.865 -37.143 -6.025 1.00 89.12 328 TYR A N 1
ATOM 2655 C CA . TYR A 1 328 ? 22.441 -38.481 -6.178 1.00 89.12 328 TYR A CA 1
ATOM 2656 C C . TYR A 1 328 ? 21.366 -39.528 -6.486 1.00 89.12 328 TYR A C 1
ATOM 2658 O O . TYR A 1 328 ? 21.522 -40.289 -7.436 1.00 89.12 328 TYR A O 1
ATOM 2666 N N . LYS A 1 329 ? 20.249 -39.537 -5.746 1.00 87.50 329 LYS A N 1
ATOM 2667 C CA . LYS A 1 329 ? 19.137 -40.469 -5.998 1.00 87.50 329 LYS A CA 1
ATOM 2668 C C . LYS A 1 329 ? 18.557 -40.305 -7.399 1.00 87.50 329 LYS A C 1
ATOM 2670 O O . LYS A 1 329 ? 18.469 -41.278 -8.129 1.00 87.50 329 LYS A O 1
ATOM 2675 N N . LEU A 1 330 ? 18.277 -39.070 -7.821 1.00 86.12 330 LEU A N 1
ATOM 2676 C CA . LEU A 1 330 ? 17.766 -38.793 -9.170 1.00 86.12 330 LEU A CA 1
ATOM 2677 C C . LEU A 1 330 ? 18.727 -39.251 -10.281 1.00 86.12 330 LEU A C 1
ATOM 2679 O O . LEU A 1 330 ? 18.293 -39.609 -11.375 1.00 86.12 330 LEU A O 1
ATOM 2683 N N . ARG A 1 331 ? 20.042 -39.232 -10.021 1.00 82.00 331 ARG A N 1
ATOM 2684 C CA . ARG A 1 331 ? 21.063 -39.779 -10.928 1.00 82.00 331 ARG A CA 1
ATOM 2685 C C . ARG A 1 331 ? 21.096 -41.306 -10.914 1.00 82.00 331 ARG A C 1
ATOM 2687 O O . ARG A 1 331 ? 21.215 -41.899 -11.982 1.00 82.00 331 ARG A O 1
ATOM 2694 N N . ALA A 1 332 ? 21.017 -41.915 -9.734 1.00 80.19 332 ALA A N 1
ATOM 2695 C CA . ALA A 1 332 ? 21.051 -43.362 -9.551 1.00 80.19 332 ALA A CA 1
ATOM 2696 C C . ALA A 1 332 ? 19.793 -44.052 -10.109 1.00 80.19 332 ALA A C 1
ATOM 2698 O O . ALA A 1 332 ? 19.903 -45.115 -10.712 1.00 80.19 332 ALA A O 1
ATOM 2699 N N . ASP A 1 333 ? 18.629 -43.408 -9.988 1.00 77.44 333 ASP A N 1
ATOM 2700 C CA . ASP A 1 333 ? 17.333 -43.921 -10.448 1.00 77.44 333 ASP A CA 1
ATOM 2701 C C . ASP A 1 333 ? 17.126 -43.754 -11.972 1.00 77.44 333 ASP A C 1
ATOM 2703 O O . ASP A 1 333 ? 16.132 -44.217 -12.526 1.00 77.44 333 ASP A O 1
ATOM 2707 N N . GLY A 1 334 ? 18.072 -43.126 -12.684 1.00 65.25 334 GLY A N 1
ATOM 2708 C CA . GLY A 1 334 ? 18.039 -42.973 -14.146 1.00 65.25 334 GLY A CA 1
ATOM 2709 C C . GLY A 1 334 ? 17.099 -41.879 -14.673 1.00 65.25 334 GLY A C 1
ATOM 2710 O O . GLY A 1 334 ? 17.048 -41.655 -15.883 1.00 65.25 334 GLY A O 1
ATOM 2711 N N . ASP A 1 335 ? 16.419 -41.145 -13.788 1.00 60.44 335 ASP A N 1
ATOM 2712 C CA . ASP A 1 335 ? 15.447 -40.094 -14.129 1.00 60.44 335 ASP A CA 1
ATOM 2713 C C . ASP A 1 335 ? 16.082 -38.820 -14.726 1.00 60.44 335 ASP A C 1
ATOM 2715 O O . ASP A 1 335 ? 15.388 -37.947 -15.255 1.00 60.44 335 ASP A O 1
ATOM 2719 N N . ILE A 1 336 ? 17.415 -38.699 -14.692 1.00 58.53 336 ILE A N 1
ATOM 2720 C CA . ILE A 1 336 ? 18.161 -37.590 -15.302 1.00 58.53 336 ILE A CA 1
ATOM 2721 C C . ILE A 1 336 ? 19.236 -38.135 -16.249 1.00 58.53 336 ILE A C 1
ATOM 2723 O O . ILE A 1 336 ? 20.281 -38.628 -15.816 1.00 58.53 336 ILE A O 1
ATOM 2727 N N . ALA A 1 337 ? 19.030 -37.958 -17.561 1.00 53.56 337 ALA A N 1
ATOM 2728 C CA . ALA A 1 337 ? 20.028 -38.265 -18.588 1.00 53.56 337 ALA A CA 1
ATOM 2729 C C . ALA A 1 337 ? 21.389 -37.579 -18.296 1.00 53.56 337 ALA A C 1
ATOM 2731 O O . ALA A 1 337 ? 21.432 -36.489 -17.708 1.00 53.56 337 ALA A O 1
ATOM 2732 N N . PRO A 1 338 ? 22.529 -38.163 -18.713 1.00 48.69 338 PRO A N 1
ATOM 2733 C CA . PRO A 1 338 ? 23.867 -37.638 -18.446 1.00 48.69 338 PRO A CA 1
ATOM 2734 C C . PRO A 1 338 ? 24.166 -36.351 -19.235 1.00 48.69 338 PRO A C 1
ATOM 2736 O O . PRO A 1 338 ? 24.998 -36.326 -20.132 1.00 48.69 338 PRO A O 1
ATOM 2739 N N . GLN A 1 339 ? 23.536 -35.229 -18.884 1.00 45.47 339 GLN A N 1
ATOM 2740 C CA . GLN A 1 339 ? 24.141 -33.924 -19.121 1.00 45.47 339 GLN A CA 1
ATOM 2741 C C . GLN A 1 339 ? 25.133 -33.660 -17.990 1.00 45.47 339 GLN A C 1
ATOM 2743 O O . GLN A 1 339 ? 24.744 -33.625 -16.820 1.00 45.47 339 GLN A O 1
ATOM 2748 N N . LYS A 1 340 ? 26.412 -33.475 -18.339 1.00 42.47 340 LYS A N 1
ATOM 2749 C CA . LYS A 1 340 ? 27.446 -32.882 -17.479 1.00 42.47 340 LYS A CA 1
ATOM 2750 C C . LYS A 1 340 ? 27.013 -31.466 -17.078 1.00 42.47 340 LYS A C 1
ATOM 2752 O O . LYS A 1 340 ? 27.445 -30.483 -17.666 1.00 42.47 340 LYS A O 1
ATOM 2757 N N . LYS A 1 341 ? 26.117 -31.350 -16.107 1.00 42.19 341 LYS A N 1
ATOM 2758 C CA . LYS A 1 341 ? 25.911 -30.122 -15.350 1.00 42.19 341 LYS A CA 1
ATOM 2759 C C . LYS A 1 341 ? 26.419 -30.420 -13.954 1.00 42.19 341 LYS A C 1
ATOM 2761 O O . LYS A 1 341 ? 25.750 -31.095 -13.177 1.00 42.19 341 LYS A O 1
ATOM 2766 N N . GLN A 1 342 ? 27.662 -30.012 -13.711 1.00 45.75 342 GLN A N 1
ATOM 2767 C CA . GLN A 1 342 ? 28.186 -29.872 -12.361 1.00 45.75 342 GLN A CA 1
ATOM 2768 C C . GLN A 1 342 ? 27.221 -28.967 -11.590 1.00 45.75 342 GLN A C 1
ATOM 2770 O O . GLN A 1 342 ? 26.823 -27.913 -12.095 1.00 45.75 342 GLN A O 1
ATOM 2775 N N . LEU A 1 343 ? 26.828 -29.390 -10.392 1.00 45.56 343 LEU A N 1
ATOM 2776 C CA . LEU A 1 343 ? 26.318 -28.462 -9.393 1.00 45.56 343 LEU A CA 1
ATOM 2777 C C . LEU A 1 343 ? 27.522 -27.633 -8.950 1.00 45.56 343 LEU A C 1
ATOM 2779 O O . LEU A 1 343 ? 28.299 -28.059 -8.104 1.00 45.56 343 LEU A O 1
ATOM 2783 N N . VAL A 1 344 ? 27.723 -26.494 -9.607 1.00 41.84 344 VAL A N 1
ATOM 2784 C CA . VAL A 1 344 ? 28.640 -25.467 -9.118 1.00 41.84 344 VAL A CA 1
ATOM 2785 C C . VAL A 1 344 ? 27.868 -24.717 -8.039 1.00 41.84 344 VAL A C 1
ATOM 2787 O O . VAL A 1 344 ? 26.885 -24.042 -8.357 1.00 41.84 344 VAL A O 1
ATOM 2790 N N . PHE A 1 345 ? 28.250 -24.927 -6.781 1.00 46.94 345 PHE A N 1
ATOM 2791 C CA . PHE A 1 345 ? 27.765 -24.146 -5.645 1.00 46.94 345 PHE A CA 1
ATOM 2792 C C . PHE A 1 345 ? 28.638 -22.915 -5.428 1.00 46.94 345 PHE A C 1
ATOM 2794 O O . PHE A 1 345 ? 29.874 -23.041 -5.590 1.00 46.94 345 PHE A O 1
#

Radius of gyration: 27.27 Å; Cα contacts (8 Å, |Δi|>4): 487; chains: 1; bounding box: 59×65×66 Å

Solvent-accessible surface area (backbone atoms only — not comparable to full-atom values): 20226 Å² total; per-residue (Å²): 129,82,61,62,69,70,40,47,46,77,50,76,46,60,81,45,83,85,53,74,55,87,42,72,67,44,38,52,51,40,57,55,53,55,51,44,68,39,94,85,23,36,79,46,65,72,84,83,54,78,40,46,28,24,72,52,67,38,30,76,67,34,56,76,58,38,29,42,30,30,32,32,51,94,48,42,66,63,53,46,38,58,64,47,54,71,60,77,78,76,95,71,63,63,72,58,52,44,57,45,54,14,53,81,65,58,77,50,50,75,53,74,96,69,65,67,81,44,84,54,20,61,41,43,29,73,56,54,72,45,79,47,74,46,82,43,79,50,70,42,81,75,52,64,55,102,89,48,80,40,68,43,84,43,77,47,79,45,79,48,74,44,69,45,62,71,31,36,28,38,24,24,56,72,50,41,51,53,50,24,69,75,70,67,64,69,51,56,33,38,32,40,35,42,86,40,30,45,35,36,32,36,57,40,63,54,62,59,52,34,51,76,69,70,45,61,60,45,66,34,71,86,69,51,76,30,52,42,94,47,46,38,32,43,36,21,44,67,18,38,71,40,53,67,57,36,53,76,62,75,45,52,76,64,52,53,46,49,35,36,58,76,61,65,62,59,47,26,41,58,47,67,44,73,75,62,89,70,98,72,78,87,85,61,73,74,56,60,79,70,46,100,64,51,63,53,51,46,51,48,86,86,60,69,95,70,74,96,62,65,59,78,75,52,90,76,80,37,68,49,48,66,59,54,32,53,53,48,49,43,51,73,73,59,80,49,74,93,67,94,68,78,81,81,127

Nearest PDB structures (foldseek):
  7vnj-assembly1_A  TM=3.446E-01  e=1.486E+00  Clostridioides difficile
  4p24-assembly1_G  TM=3.544E-01  e=7.598E+00  Staphylococcus aureus subsp. aureus Mu50
  4p24-assembly1_E  TM=3.477E-01  e=7.598E+00  Staphylococcus aureus subsp. aureus Mu50

Organism: NCBI:txid2838417

Secondary structure (DSSP, 8-state):
---GGGTEEEEE-TTTSSS-TTSHHHHHHHHHHHHHTSTT-EEEESSSSEEEEEE----HHHHHTTEEEEEEHHHHHHHHHHHHTT----S--HHHHHHHHGGGG---EEE-SS-TTSTTSEEEEPPPEEEEEEEEEEEEEEEEETTEEEEEEEEEEEEEEEETTTTEEEE-HHHHHHHHHHHTS--SEEEEEETTEEEEEEE--HHHHHHHTT--EEE-TTS-EEEGGG--EEEEGGGBTTHHHHHHTT--HHHHHHHHHHTT--EEEEEE--SS--S--PPPHHHHTTS---HHHH--TTS-SS-SS-GGGSS---TTHHHHHHHHHHHHTT-S---------

Mean predicted aligned error: 9.07 Å